Protein AF-A0AAN7HXN9-F1 (afdb_monomer)

Foldseek 3Di:
DDDDDDDDDPPPPVVPQVPDPDGDDDVVNVVVVVVVVVVPDDPDPPPVVVVVVVVVVVVVVVVVVVVVVVVVVVVVVVVVVVVVVVVVVVVVVVVVVVVVVVVVVVVVVVVVVVVCVVPPDPVVVVVVVVVVVVVVVVVVVVVVVVVVVVVVVVVVVVCVVVVPDDPDPPDVVVVVVVVVVVVVVVVVVVVVVVD

Organism: NCBI:txid708070

Sequence (195 aa):
MPQSSLTSQDDQSSLCMEKFDNPPRTLYDEIGQQEQDFSSAAPPQHDEDWKSLVFRLQIENTSLVNSLHETNSNLMQSRREKEDLEEFIQRQTETTDKIVSRLKDTMTNLIENQKNIKLGDHYDQLIQEKDNQILDLIFQKQYLLMENEALKESQQEINEYYGILPREPTNPLFKLRSCVYALIAVQRFIRKNQE

Radius of gyration: 71.54 Å; Cα contacts (8 Å, |Δi|>4): 9; chains: 1; bounding box: 109×61×201 Å

Secondary structure (DSSP, 8-state):
-----------SGGGGGGG-SSPPPPHHHHHHHHHHHHHS----THHHHHHHHHHHHHHHHHHHHHHHHHHHHHHHHHHHHHHHHHHHHHHHHHHHHHHHHHHHHHHHHHHHHHHHHHHTHHHHHHHHHHHHHHHHHHHHHHHHHHHHHHHHHHHHHHHHHTT--------HHHHHHHHHHHHHHHHHHHHHT--

Structure (mmCIF, N/CA/C/O backbone):
data_AF-A0AAN7HXN9-F1
#
_entry.id   AF-A0AAN7HXN9-F1
#
loop_
_atom_site.group_PDB
_atom_site.id
_atom_site.type_symbol
_atom_site.label_atom_id
_atom_site.label_alt_id
_atom_site.label_comp_id
_atom_site.label_asym_id
_atom_site.label_entity_id
_atom_site.label_seq_id
_atom_site.pdbx_PDB_ins_code
_atom_site.Cartn_x
_atom_site.Cartn_y
_atom_site.Cartn_z
_atom_site.occupancy
_atom_site.B_iso_or_equiv
_atom_site.auth_seq_id
_atom_site.auth_comp_id
_atom_site.auth_asym_id
_atom_site.auth_atom_id
_atom_site.pdbx_PDB_model_num
ATOM 1 N N . MET A 1 1 ? 21.946 42.967 -110.694 1.00 31.50 1 MET A N 1
ATOM 2 C CA . MET A 1 1 ? 21.826 43.979 -109.621 1.00 31.50 1 MET A CA 1
ATOM 3 C C . MET A 1 1 ? 22.581 43.455 -108.404 1.00 31.50 1 MET A C 1
ATOM 5 O O . MET A 1 1 ? 22.391 42.283 -108.112 1.00 31.50 1 MET A O 1
ATOM 9 N N . PRO A 1 2 ? 23.383 44.265 -107.697 1.00 45.25 2 PRO A N 1
ATOM 10 C CA . PRO A 1 2 ? 24.742 44.721 -108.028 1.00 45.25 2 PRO A CA 1
ATOM 11 C C . PRO A 1 2 ? 25.805 44.050 -107.115 1.00 45.25 2 PRO A C 1
ATOM 13 O O . PRO A 1 2 ? 25.493 43.588 -106.026 1.00 45.25 2 PRO A O 1
ATOM 16 N N . GLN A 1 3 ? 27.011 43.756 -107.613 1.00 46.88 3 GLN A N 1
ATOM 17 C CA . GLN A 1 3 ? 28.267 44.473 -107.305 1.00 46.88 3 GLN A CA 1
ATOM 18 C C . GLN A 1 3 ? 28.277 45.329 -106.027 1.00 46.88 3 GLN A C 1
ATOM 20 O O . GLN A 1 3 ? 27.476 46.249 -105.918 1.00 46.88 3 GLN A O 1
ATOM 25 N N . SER A 1 4 ? 29.271 45.095 -105.160 1.00 39.41 4 SER A N 1
ATOM 26 C CA . SER A 1 4 ? 30.132 46.168 -104.639 1.00 39.41 4 SER A CA 1
ATOM 27 C C . SER A 1 4 ? 31.423 45.612 -104.039 1.00 39.41 4 SER A C 1
ATOM 29 O O . SER A 1 4 ? 31.418 44.748 -103.165 1.00 39.41 4 SER A O 1
ATOM 31 N N . SER A 1 5 ? 32.517 46.136 -104.576 1.00 47.34 5 SER A N 1
ATOM 32 C CA . SER A 1 5 ? 33.897 45.970 -104.147 1.00 47.34 5 SER A CA 1
ATOM 33 C C . SER A 1 5 ? 34.215 46.807 -102.903 1.00 47.34 5 SER A C 1
ATOM 35 O O . SER A 1 5 ? 33.589 47.834 -102.653 1.00 47.34 5 SER A O 1
ATOM 37 N N . LEU A 1 6 ? 35.239 46.339 -102.185 1.00 50.59 6 LEU A N 1
ATOM 38 C CA . LEU A 1 6 ? 36.159 47.028 -101.269 1.00 50.59 6 LEU A CA 1
ATOM 39 C C . LEU A 1 6 ? 36.241 48.560 -101.394 1.00 50.59 6 LEU A C 1
ATOM 41 O O . LEU A 1 6 ? 36.437 49.038 -102.504 1.00 50.59 6 LEU A O 1
ATOM 45 N N . THR A 1 7 ? 36.335 49.261 -100.251 1.00 39.16 7 THR A N 1
ATOM 46 C CA . THR A 1 7 ? 37.434 50.217 -99.966 1.00 39.16 7 THR A CA 1
ATOM 47 C C . THR A 1 7 ? 37.513 50.612 -98.479 1.00 39.16 7 THR A C 1
ATOM 49 O O . THR A 1 7 ? 36.589 51.230 -97.966 1.00 39.16 7 THR A O 1
ATOM 52 N N . SER A 1 8 ? 38.671 50.318 -97.870 1.00 44.78 8 SER A N 1
ATOM 53 C CA . SER A 1 8 ? 39.531 51.218 -97.070 1.00 44.78 8 SER A CA 1
ATOM 54 C C . SER A 1 8 ? 38.971 51.945 -95.834 1.00 44.78 8 SER A C 1
ATOM 56 O O . SER A 1 8 ? 38.214 52.901 -95.974 1.00 44.78 8 SER A O 1
ATOM 58 N N . GLN A 1 9 ? 39.480 51.590 -94.643 1.00 44.16 9 GLN A N 1
ATOM 59 C CA . GLN A 1 9 ? 40.424 52.429 -93.869 1.00 44.16 9 GLN A CA 1
ATOM 60 C C . GLN A 1 9 ? 40.819 51.727 -92.549 1.00 44.16 9 GLN A C 1
ATOM 62 O O . GLN A 1 9 ? 40.256 51.998 -91.491 1.00 44.16 9 GLN A O 1
ATOM 67 N N . ASP A 1 10 ? 41.816 50.839 -92.608 1.00 47.56 10 ASP A N 1
ATOM 68 C CA . ASP A 1 10 ? 42.444 50.194 -91.440 1.00 47.56 10 ASP A CA 1
ATOM 69 C C . ASP A 1 10 ? 43.648 51.009 -90.925 1.00 47.56 10 ASP A C 1
ATOM 71 O O . ASP A 1 10 ? 44.757 50.500 -90.834 1.00 47.56 10 ASP A O 1
ATOM 75 N N . ASP A 1 11 ? 43.445 52.286 -90.586 1.00 48.84 11 ASP A N 1
ATOM 76 C CA . ASP A 1 11 ? 44.518 53.161 -90.065 1.00 48.84 11 ASP A CA 1
ATOM 77 C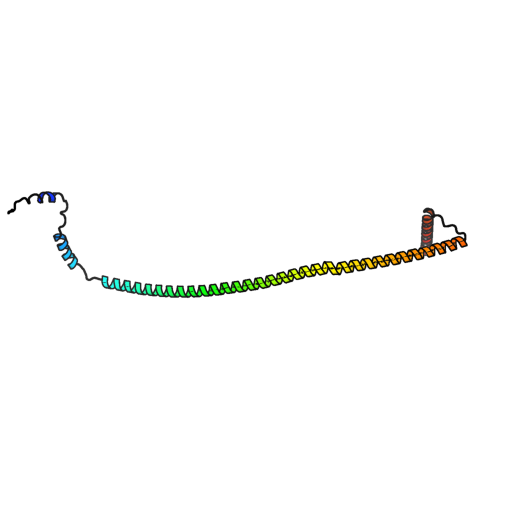 C . ASP A 1 11 ? 44.166 53.833 -88.721 1.00 48.84 11 ASP A C 1
ATOM 79 O O . ASP A 1 11 ? 44.736 54.857 -88.349 1.00 48.84 11 ASP A O 1
ATOM 83 N N . GLN A 1 12 ? 43.232 53.265 -87.945 1.00 49.88 12 GLN A N 1
ATOM 84 C CA . GLN A 1 12 ? 42.882 53.793 -86.611 1.00 49.88 12 GLN A CA 1
ATOM 85 C C . GLN A 1 12 ? 43.251 52.890 -85.422 1.00 49.88 12 GLN A C 1
ATOM 87 O O . GLN A 1 12 ? 43.146 53.334 -84.279 1.00 49.88 12 GLN A O 1
ATOM 92 N N . SER A 1 13 ? 43.740 51.664 -85.632 1.00 51.47 13 SER A N 1
ATOM 93 C CA . SER A 1 13 ? 44.026 50.750 -84.509 1.00 51.47 13 SER A CA 1
ATOM 94 C C . SER A 1 13 ? 45.372 50.989 -83.813 1.00 51.47 13 SER A C 1
ATOM 96 O O . SER A 1 13 ? 45.528 50.595 -82.658 1.00 51.47 13 SER A O 1
ATOM 98 N N . SER A 1 14 ? 46.327 51.680 -84.446 1.00 55.88 14 SER A N 1
ATOM 99 C CA . SER A 1 14 ? 47.665 51.879 -83.858 1.00 55.88 14 SER A CA 1
ATOM 100 C C . SER A 1 14 ? 47.738 52.991 -82.806 1.00 55.88 14 SER A C 1
ATOM 102 O O . SER A 1 14 ? 48.698 53.046 -82.045 1.00 55.88 14 SER A O 1
ATOM 104 N N . LEU A 1 15 ? 46.717 53.849 -82.696 1.00 52.72 15 LEU A N 1
ATOM 105 C CA . LEU A 1 15 ? 46.716 54.989 -81.766 1.00 52.72 15 LEU A CA 1
ATOM 106 C C . LEU A 1 15 ? 46.252 54.635 -80.335 1.00 52.72 15 LEU A C 1
ATOM 108 O O . LEU A 1 15 ? 46.240 55.498 -79.460 1.00 52.72 15 LEU A O 1
ATOM 112 N N . CYS A 1 16 ? 45.862 53.378 -80.077 1.00 56.12 16 CYS A N 1
ATOM 113 C CA . CYS A 1 16 ? 45.356 52.927 -78.770 1.00 56.12 16 CYS A CA 1
ATOM 114 C C . CYS A 1 16 ? 46.385 52.137 -77.933 1.00 56.12 16 CYS A C 1
ATOM 116 O O . CYS A 1 16 ? 46.157 51.916 -76.744 1.00 56.12 16 CYS A O 1
ATOM 118 N N . MET A 1 17 ? 47.512 51.710 -78.516 1.00 58.66 17 MET A N 1
ATOM 119 C CA . MET A 1 17 ? 48.498 50.865 -77.819 1.00 58.66 17 MET A CA 1
ATOM 120 C C . MET A 1 17 ? 49.487 51.658 -76.945 1.00 58.66 17 MET A C 1
ATOM 122 O O . MET A 1 17 ? 50.018 51.102 -75.992 1.00 58.66 17 MET A O 1
ATOM 126 N N . GLU A 1 18 ? 49.676 52.962 -77.186 1.00 59.22 18 GLU A N 1
ATOM 127 C CA . GLU A 1 18 ? 50.572 53.828 -76.386 1.00 59.22 18 GLU A CA 1
ATOM 128 C C . GLU A 1 18 ? 50.044 54.164 -74.976 1.00 59.22 18 GLU A C 1
ATOM 130 O O . GLU A 1 18 ? 50.745 54.797 -74.192 1.00 59.22 18 GLU A O 1
ATOM 135 N N . LYS A 1 19 ? 48.810 53.769 -74.630 1.00 60.97 19 LYS A N 1
ATOM 136 C CA . LYS A 1 19 ? 48.181 54.089 -73.332 1.00 60.97 19 LYS A CA 1
ATOM 137 C C . LYS A 1 19 ? 48.327 53.011 -72.257 1.00 60.97 19 LYS A C 1
ATOM 139 O O . LYS A 1 19 ? 47.816 53.203 -71.156 1.00 60.97 19 LYS A O 1
ATOM 144 N N . PHE A 1 20 ? 48.973 51.890 -72.557 1.00 58.62 20 PHE A N 1
ATOM 145 C CA . PHE A 1 20 ? 49.119 50.791 -71.609 1.00 58.62 20 PHE A CA 1
ATOM 146 C C . PHE A 1 20 ? 50.579 50.654 -71.168 1.00 58.62 20 PHE A C 1
ATOM 148 O O . PHE A 1 20 ? 51.436 50.329 -71.981 1.00 58.62 20 PHE A O 1
ATOM 155 N N . ASP A 1 21 ? 50.847 50.836 -69.870 1.00 66.56 21 ASP A N 1
ATOM 156 C CA . ASP A 1 21 ? 52.177 50.605 -69.275 1.00 66.56 21 ASP A CA 1
ATOM 157 C C . ASP A 1 21 ? 52.616 49.127 -69.354 1.00 66.56 21 ASP A C 1
ATOM 159 O O . ASP A 1 21 ? 53.799 48.822 -69.247 1.00 66.56 21 ASP A O 1
ATOM 163 N N . ASN A 1 22 ? 51.671 48.208 -69.577 1.00 68.44 22 ASN A N 1
ATOM 164 C CA . ASN A 1 22 ? 51.928 46.822 -69.957 1.00 68.44 22 ASN A CA 1
ATOM 165 C C . ASN A 1 22 ? 51.024 46.450 -71.139 1.00 68.44 22 ASN A C 1
ATOM 167 O O . ASN A 1 22 ? 49.800 46.540 -70.994 1.00 68.44 22 ASN A O 1
ATOM 171 N N . PRO A 1 23 ? 51.574 46.006 -72.283 1.00 69.88 23 PRO A N 1
ATOM 172 C CA . PRO A 1 23 ? 50.752 45.565 -73.399 1.00 69.88 23 PRO A CA 1
ATOM 173 C C . PRO A 1 23 ? 49.899 44.360 -72.967 1.00 69.88 23 PRO A C 1
ATOM 175 O O . PRO A 1 23 ? 50.395 43.480 -72.255 1.00 69.88 23 PRO A O 1
ATOM 178 N N . PRO A 1 24 ? 48.611 44.307 -73.351 1.00 68.69 24 PRO A N 1
ATOM 179 C CA . PRO A 1 24 ? 47.765 43.164 -73.042 1.00 68.69 24 PRO A CA 1
ATOM 180 C C . PRO A 1 24 ? 48.373 41.901 -73.658 1.00 68.69 24 PRO A C 1
ATOM 182 O O . PRO A 1 24 ? 48.720 41.892 -74.841 1.00 68.69 24 PRO A O 1
ATOM 185 N N . ARG A 1 25 ? 48.509 40.844 -72.848 1.00 70.06 25 ARG A N 1
ATOM 186 C CA . ARG A 1 25 ? 48.989 39.546 -73.331 1.00 70.06 25 ARG A CA 1
ATOM 187 C C . ARG A 1 25 ? 48.081 39.043 -74.439 1.00 70.06 25 ARG A C 1
ATOM 189 O O . ARG A 1 25 ? 46.855 39.108 -74.338 1.00 70.06 25 ARG A O 1
ATOM 196 N N . THR A 1 26 ? 48.701 38.537 -75.490 1.00 70.88 26 THR A N 1
ATOM 197 C CA . THR A 1 26 ? 48.000 37.882 -76.584 1.00 70.88 26 THR A CA 1
ATOM 198 C C . THR A 1 26 ? 47.878 36.389 -76.293 1.00 70.88 26 THR A C 1
ATOM 200 O O . THR A 1 26 ? 48.691 35.818 -75.569 1.00 70.88 26 THR A O 1
ATOM 203 N N . LEU A 1 27 ? 46.895 35.722 -76.902 1.00 63.03 27 LEU A N 1
ATOM 204 C CA . LEU A 1 27 ? 46.768 34.258 -76.837 1.00 63.03 27 LEU A CA 1
ATOM 205 C C . LEU A 1 27 ? 48.058 33.534 -77.271 1.00 63.03 27 LEU A C 1
ATOM 207 O O . LEU A 1 27 ? 48.332 32.436 -76.803 1.00 63.03 27 LEU A O 1
ATOM 211 N N . TYR A 1 28 ? 48.878 34.152 -78.126 1.00 69.75 28 TYR A N 1
ATOM 212 C CA . TYR A 1 28 ? 50.174 33.604 -78.532 1.00 69.75 28 TYR A CA 1
ATOM 213 C C . TYR A 1 28 ? 51.202 33.606 -77.389 1.00 69.75 28 TYR A C 1
ATOM 215 O O . TYR A 1 28 ? 52.000 32.674 -77.294 1.00 69.75 28 TYR A O 1
ATOM 223 N N . ASP A 1 29 ? 51.146 34.594 -76.489 1.00 69.75 29 ASP A N 1
ATOM 224 C CA . ASP A 1 29 ? 51.991 34.651 -75.289 1.00 69.75 29 ASP A CA 1
ATOM 225 C C . ASP A 1 29 ? 51.581 33.587 -74.256 1.00 69.75 29 ASP A C 1
ATOM 227 O O . ASP A 1 29 ? 52.427 33.047 -73.543 1.00 69.75 29 ASP A O 1
ATOM 231 N N . GLU A 1 30 ? 50.286 33.263 -74.187 1.00 68.19 30 GLU A N 1
ATOM 232 C CA . GLU A 1 30 ? 49.752 32.211 -73.311 1.00 68.19 30 GLU A CA 1
ATOM 233 C C . GLU A 1 30 ? 50.108 30.810 -73.822 1.00 68.19 30 GLU A C 1
ATOM 235 O O . GLU A 1 30 ? 50.573 29.976 -73.047 1.00 68.19 30 GLU A O 1
ATOM 240 N N . ILE A 1 31 ? 49.976 30.567 -75.130 1.00 66.00 31 ILE A N 1
ATOM 241 C CA . ILE A 1 31 ? 50.333 29.282 -75.751 1.00 66.00 31 ILE A CA 1
ATOM 242 C C . ILE A 1 31 ? 51.845 29.020 -75.632 1.00 66.00 31 ILE A C 1
ATOM 244 O O . ILE A 1 31 ? 52.250 27.905 -75.307 1.00 66.00 31 ILE A O 1
ATOM 248 N N . GLY A 1 32 ? 52.685 30.048 -75.814 1.00 63.31 32 GLY A N 1
ATOM 249 C CA . GLY A 1 32 ? 54.139 29.925 -75.664 1.00 63.31 32 GLY A CA 1
ATOM 250 C C . GLY A 1 32 ? 54.602 29.622 -74.231 1.00 63.31 32 GLY A C 1
ATOM 251 O O . GLY A 1 32 ? 55.603 28.931 -74.047 1.00 63.31 32 GLY A O 1
ATOM 252 N N . GLN A 1 33 ? 53.872 30.087 -73.209 1.00 60.97 33 GLN A N 1
ATOM 253 C CA . GLN A 1 33 ? 54.142 29.725 -71.808 1.00 60.97 33 GLN A CA 1
ATOM 254 C C . GLN A 1 33 ? 53.630 28.328 -71.459 1.00 60.97 33 GLN A C 1
ATOM 256 O O . GLN A 1 33 ? 54.294 27.597 -70.725 1.00 60.97 33 GLN A O 1
ATOM 261 N N . GLN A 1 34 ? 52.509 27.917 -72.051 1.00 57.62 34 GLN A N 1
ATOM 262 C CA . GLN A 1 34 ? 51.931 26.602 -71.811 1.00 57.62 34 GLN A CA 1
ATOM 263 C C . GLN A 1 34 ? 52.884 25.462 -72.223 1.00 57.62 34 GLN A C 1
ATOM 265 O O . GLN A 1 34 ? 53.002 24.471 -71.503 1.00 57.62 34 GLN A O 1
ATOM 270 N N . GLU A 1 35 ? 53.636 25.607 -73.321 1.00 58.09 35 GLU A N 1
ATOM 271 C CA . GLU A 1 35 ? 54.635 24.606 -73.744 1.00 58.09 35 GLU A CA 1
ATOM 272 C C . GLU A 1 35 ? 55.831 24.480 -72.773 1.00 58.09 35 GLU A C 1
ATOM 274 O O . GLU A 1 35 ? 56.392 23.389 -72.600 1.00 58.09 35 GLU A O 1
ATOM 279 N N . GLN A 1 36 ? 56.199 25.569 -72.088 1.00 56.56 36 GLN A N 1
ATOM 280 C CA . GLN A 1 36 ? 57.238 25.568 -71.050 1.00 56.56 36 GLN A CA 1
ATOM 281 C C . GLN A 1 36 ? 56.756 24.915 -69.747 1.00 56.56 36 GLN A C 1
ATOM 283 O O . GLN A 1 36 ? 57.522 24.188 -69.104 1.00 56.56 36 GLN A O 1
ATOM 288 N N . ASP A 1 37 ? 55.484 25.103 -69.399 1.00 55.72 37 ASP A N 1
ATOM 289 C CA . ASP A 1 37 ? 54.873 24.508 -68.208 1.00 55.72 37 ASP A CA 1
ATOM 290 C C . ASP A 1 37 ? 54.694 22.985 -68.348 1.00 55.72 37 ASP A C 1
ATOM 292 O O . ASP A 1 37 ? 54.931 22.243 -67.393 1.00 55.72 37 ASP A O 1
ATOM 296 N N . PHE A 1 38 ? 54.385 22.484 -69.552 1.00 55.66 38 PHE A N 1
ATOM 297 C CA . PHE A 1 38 ? 54.317 21.038 -69.815 1.00 55.66 38 PHE A CA 1
ATOM 298 C C . PHE A 1 38 ? 55.684 20.343 -69.758 1.00 55.66 38 PHE A C 1
ATOM 300 O O . PHE A 1 38 ? 55.767 19.179 -69.368 1.00 55.66 38 PHE A O 1
ATOM 307 N N . SER A 1 39 ? 56.759 21.050 -70.110 1.00 55.59 39 SER A N 1
ATOM 308 C CA . SER A 1 39 ? 58.122 20.497 -70.119 1.00 55.59 39 SER A CA 1
ATOM 309 C C . SER A 1 39 ? 58.804 20.533 -68.742 1.00 55.59 39 SER A C 1
ATOM 311 O O . SER A 1 39 ? 59.822 19.872 -68.541 1.00 55.59 39 SER A O 1
ATOM 313 N N . SER A 1 40 ? 58.241 21.284 -67.789 1.00 52.06 40 SER A N 1
ATOM 314 C CA . SER A 1 40 ? 58.773 21.462 -66.428 1.00 52.06 40 SER A CA 1
ATOM 315 C C . SER A 1 40 ? 58.036 20.627 -65.373 1.00 52.06 40 SER A C 1
ATOM 317 O O . SER A 1 40 ? 58.428 20.612 -64.204 1.00 52.06 40 SER A O 1
ATOM 319 N N . ALA A 1 41 ? 56.978 19.911 -65.765 1.00 53.00 41 ALA A N 1
ATOM 320 C CA . ALA A 1 41 ? 56.252 19.012 -64.883 1.00 53.00 41 ALA A CA 1
ATOM 321 C C . ALA A 1 41 ? 57.089 17.751 -64.603 1.00 53.00 41 ALA A C 1
ATOM 323 O O . ALA A 1 41 ? 57.107 16.792 -65.375 1.00 53.00 41 ALA A O 1
ATOM 324 N N . ALA A 1 42 ? 57.796 17.753 -63.471 1.00 58.22 42 ALA A N 1
ATOM 325 C CA . ALA A 1 42 ? 58.302 16.537 -62.840 1.00 58.22 42 ALA A CA 1
ATOM 326 C C . ALA A 1 42 ? 57.173 15.481 -62.733 1.00 58.22 42 ALA A C 1
ATOM 328 O O . ALA A 1 42 ? 56.005 15.860 -62.597 1.00 58.22 42 ALA A O 1
ATOM 329 N N . PRO A 1 43 ? 57.477 14.168 -62.790 1.00 54.78 43 PRO A N 1
ATOM 330 C CA . PRO A 1 43 ? 56.443 13.135 -62.773 1.00 54.78 43 PRO A CA 1
ATOM 331 C C . PRO A 1 43 ? 55.545 13.277 -61.530 1.00 54.78 43 PRO A C 1
ATOM 333 O O . PRO A 1 43 ? 56.044 13.611 -60.451 1.00 54.78 43 PRO A O 1
ATOM 336 N N . PRO A 1 44 ? 54.227 13.035 -61.651 1.00 54.19 44 PRO A N 1
ATOM 337 C CA . PRO A 1 44 ? 53.278 13.333 -60.592 1.00 54.19 44 PRO A CA 1
ATOM 338 C C . PRO A 1 44 ? 53.495 12.373 -59.417 1.00 54.19 44 PRO A C 1
ATOM 340 O O . PRO A 1 44 ? 53.087 11.218 -59.457 1.00 54.19 44 PRO A O 1
ATOM 343 N N . GLN A 1 45 ? 54.077 12.864 -58.321 1.00 56.00 45 GLN A N 1
ATOM 344 C CA . GLN A 1 45 ? 54.045 12.173 -57.020 1.00 56.00 45 GLN A CA 1
ATOM 345 C C . GLN A 1 45 ? 52.616 12.041 -56.449 1.00 56.00 45 GLN A C 1
ATOM 347 O O . GLN A 1 45 ? 52.405 11.352 -55.458 1.00 56.00 45 GLN A O 1
ATOM 352 N N . HIS A 1 46 ? 51.625 12.660 -57.093 1.00 54.94 46 HIS A N 1
ATOM 353 C CA . HIS A 1 46 ? 50.252 12.803 -56.613 1.00 54.94 46 HIS A CA 1
ATOM 354 C C . HIS A 1 46 ? 49.399 11.517 -56.659 1.00 54.94 46 HIS A C 1
ATOM 356 O O . HIS A 1 46 ? 48.345 11.466 -56.021 1.00 54.94 46 HIS A O 1
ATOM 362 N N . ASP A 1 47 ? 49.823 10.487 -57.402 1.00 55.84 47 ASP A N 1
ATOM 363 C CA . ASP A 1 47 ? 49.041 9.253 -57.597 1.00 55.84 47 ASP A CA 1
ATOM 364 C C . ASP A 1 47 ? 49.090 8.274 -56.409 1.00 55.84 47 ASP A C 1
ATOM 366 O O . ASP A 1 47 ? 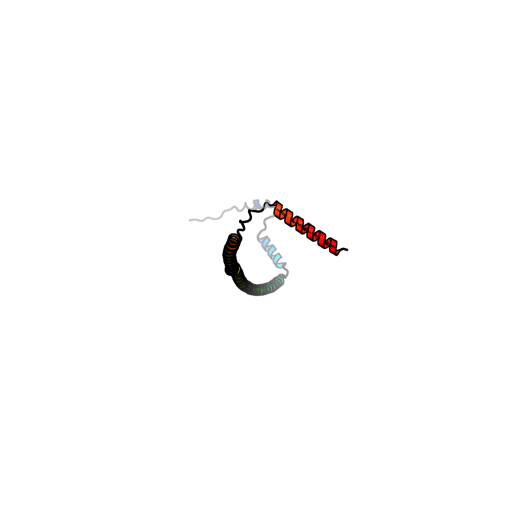48.200 7.440 -56.235 1.00 55.84 47 ASP A O 1
ATOM 370 N N . GLU A 1 48 ? 50.114 8.365 -55.563 1.00 60.44 48 GLU A N 1
ATOM 371 C CA . GLU A 1 48 ? 50.193 7.562 -54.335 1.00 60.44 48 GLU A CA 1
ATOM 372 C C . GLU A 1 48 ? 49.428 8.217 -53.172 1.00 60.44 48 GLU A C 1
ATOM 374 O O . GLU A 1 48 ? 48.864 7.529 -52.313 1.00 60.44 48 GLU A O 1
ATOM 379 N N . ASP A 1 49 ? 49.293 9.544 -53.194 1.00 78.50 49 ASP A N 1
ATOM 380 C CA . ASP A 1 49 ? 48.628 10.306 -52.137 1.00 78.50 49 ASP A CA 1
ATOM 381 C C . ASP A 1 49 ? 47.111 10.075 -52.106 1.00 78.50 49 ASP A C 1
ATOM 383 O O . ASP A 1 49 ? 46.525 9.927 -51.027 1.00 78.50 49 ASP A O 1
ATOM 387 N N . TRP A 1 50 ? 46.453 9.967 -53.268 1.00 86.81 50 TRP A N 1
ATOM 388 C CA . TRP A 1 50 ? 45.011 9.697 -53.301 1.00 86.81 50 TRP A CA 1
ATOM 389 C C . TRP A 1 50 ? 44.685 8.267 -52.866 1.00 86.81 50 TRP A C 1
ATOM 391 O O . TRP A 1 50 ? 43.703 8.063 -52.154 1.00 86.81 50 TRP A O 1
ATOM 401 N N . LYS A 1 51 ? 45.512 7.275 -53.228 1.00 89.31 51 LYS A N 1
ATOM 402 C CA . LYS A 1 51 ? 45.314 5.878 -52.804 1.00 89.31 51 LYS A CA 1
ATOM 403 C C . LYS A 1 51 ? 45.433 5.748 -51.292 1.00 89.31 51 LYS A C 1
ATOM 405 O O . LYS A 1 51 ? 44.594 5.105 -50.665 1.00 89.31 51 LYS A O 1
ATOM 410 N N . SER A 1 52 ? 46.440 6.396 -50.704 1.00 89.44 52 SER A N 1
ATOM 411 C CA . SER A 1 52 ? 46.644 6.443 -49.253 1.00 89.44 52 SER A CA 1
ATOM 412 C C . SER A 1 52 ? 45.469 7.111 -48.530 1.00 89.44 52 SER A C 1
ATOM 414 O O . SER A 1 52 ? 44.977 6.597 -47.520 1.00 89.44 52 SER A O 1
ATOM 416 N N . LEU A 1 53 ? 44.957 8.220 -49.075 1.00 91.12 53 LEU A N 1
ATOM 417 C CA . LEU A 1 53 ? 43.773 8.895 -48.544 1.00 91.12 53 LEU A CA 1
ATOM 418 C C . LEU A 1 53 ? 42.520 8.012 -48.625 1.00 91.12 53 LEU A C 1
ATOM 420 O O . LEU A 1 53 ? 41.815 7.862 -47.629 1.00 91.12 53 LEU A O 1
ATOM 424 N N . VAL A 1 54 ? 42.259 7.395 -49.781 1.00 93.88 54 VAL A N 1
ATOM 425 C CA . VAL A 1 54 ? 41.115 6.492 -49.980 1.00 93.88 54 VAL A CA 1
ATOM 426 C C . VAL A 1 54 ? 41.194 5.300 -49.032 1.00 93.88 54 VAL A C 1
ATOM 428 O O . VAL A 1 54 ? 40.198 4.973 -48.393 1.00 93.88 54 VAL A O 1
ATOM 431 N N . PHE A 1 55 ? 42.369 4.689 -48.877 1.00 94.12 55 PHE A N 1
ATOM 432 C CA . PHE A 1 55 ? 42.573 3.581 -47.946 1.00 94.12 55 PHE A CA 1
ATOM 433 C C . PHE A 1 55 ? 42.288 3.988 -46.492 1.00 94.12 55 PHE A C 1
ATOM 435 O O . PHE A 1 55 ? 41.582 3.279 -45.774 1.00 94.12 55 PHE A O 1
ATOM 442 N N . ARG A 1 56 ? 42.765 5.164 -46.060 1.00 95.12 56 ARG A N 1
ATOM 443 C CA . ARG A 1 56 ? 42.478 5.693 -44.717 1.00 95.12 56 ARG A CA 1
ATOM 444 C C . ARG A 1 56 ? 40.983 5.922 -44.510 1.00 95.12 56 ARG A C 1
ATOM 446 O O . ARG A 1 56 ? 40.446 5.485 -43.497 1.00 95.12 56 ARG A O 1
ATOM 453 N N . LEU A 1 57 ? 40.314 6.542 -45.482 1.00 95.50 57 LEU A N 1
ATOM 454 C CA . LEU A 1 57 ? 38.868 6.768 -45.442 1.00 95.50 57 LEU A CA 1
ATOM 455 C C . LEU A 1 57 ? 38.082 5.452 -45.435 1.00 95.50 57 LEU A C 1
ATOM 457 O O . LEU A 1 57 ? 37.064 5.353 -44.761 1.00 95.50 57 LEU A O 1
ATOM 461 N N . GLN A 1 58 ? 38.544 4.422 -46.146 1.00 96.75 58 GLN A N 1
ATOM 462 C CA . GLN A 1 58 ? 37.927 3.094 -46.115 1.00 96.75 58 GLN A CA 1
ATOM 463 C C . GLN A 1 58 ? 38.043 2.442 -44.734 1.00 96.75 58 GLN A C 1
ATOM 465 O O . GLN A 1 58 ? 37.055 1.893 -44.238 1.00 96.75 58 GLN A O 1
ATOM 470 N N . ILE A 1 59 ? 39.212 2.528 -44.093 1.00 97.19 59 ILE A N 1
ATOM 471 C CA . ILE A 1 59 ? 39.405 2.038 -42.721 1.00 97.19 59 ILE A CA 1
ATOM 472 C C . ILE A 1 59 ? 38.504 2.803 -41.754 1.00 97.19 59 ILE A C 1
ATOM 474 O O . ILE A 1 59 ? 37.800 2.187 -40.954 1.00 97.19 59 ILE A O 1
ATOM 478 N N . GLU A 1 60 ? 38.503 4.132 -41.835 1.00 96.88 60 GLU A N 1
ATOM 479 C CA . GLU A 1 60 ? 37.714 4.981 -40.947 1.00 96.88 60 GLU A CA 1
ATOM 480 C C . GLU A 1 60 ? 36.214 4.727 -41.118 1.00 96.88 60 GLU A C 1
ATOM 482 O O . GLU A 1 60 ? 35.527 4.479 -40.132 1.00 96.88 60 GLU A O 1
ATOM 487 N N . ASN A 1 61 ? 35.713 4.653 -42.354 1.00 97.19 61 ASN A N 1
ATOM 488 C CA . ASN A 1 61 ? 34.319 4.303 -42.628 1.00 97.19 61 ASN A CA 1
ATOM 489 C C . ASN A 1 61 ? 33.956 2.919 -42.085 1.00 97.19 61 ASN A C 1
ATOM 491 O O . ASN A 1 61 ? 32.890 2.753 -41.498 1.00 97.19 61 ASN A O 1
ATOM 495 N N . THR A 1 62 ? 34.838 1.930 -42.236 1.00 97.44 62 THR A N 1
ATOM 496 C CA . THR A 1 62 ? 34.604 0.587 -41.685 1.00 97.44 62 THR A CA 1
ATOM 497 C C . THR A 1 62 ? 34.534 0.628 -40.157 1.00 97.44 62 THR A C 1
ATOM 499 O O . THR A 1 62 ? 33.640 0.032 -39.559 1.00 97.44 62 THR A O 1
ATOM 502 N N . SER A 1 63 ? 35.435 1.377 -39.518 1.00 97.94 63 SER A N 1
ATOM 503 C CA . SER A 1 63 ? 35.440 1.585 -38.067 1.00 97.94 63 SER A CA 1
ATOM 504 C C . SER A 1 63 ? 34.159 2.273 -37.583 1.00 97.94 63 SER A C 1
ATOM 506 O O . SER A 1 63 ? 33.519 1.804 -36.642 1.00 97.94 63 SER A O 1
ATOM 508 N N . LEU A 1 64 ? 33.731 3.336 -38.270 1.00 98.06 64 LEU A N 1
ATOM 509 C CA . LEU A 1 64 ? 32.503 4.067 -37.958 1.00 98.06 64 LEU A CA 1
ATOM 510 C C . LEU A 1 64 ? 31.261 3.188 -38.115 1.00 98.06 64 LEU A C 1
ATOM 512 O O . LEU A 1 64 ? 30.388 3.217 -37.252 1.00 98.06 64 LEU A O 1
ATOM 516 N N . VAL A 1 65 ? 31.188 2.371 -39.168 1.00 98.00 65 VAL A N 1
ATOM 517 C CA . VAL A 1 65 ? 30.080 1.425 -39.373 1.00 98.00 65 VAL A CA 1
ATOM 518 C C . VAL A 1 65 ? 30.034 0.383 -38.256 1.00 98.00 65 VAL A C 1
ATOM 520 O O . VAL A 1 65 ? 28.959 0.114 -37.721 1.00 98.00 65 VAL A O 1
ATOM 523 N N . ASN A 1 66 ? 31.184 -0.162 -37.854 1.00 97.94 66 ASN A N 1
ATOM 524 C CA . ASN A 1 66 ? 31.251 -1.124 -36.754 1.00 97.94 66 ASN A CA 1
ATOM 525 C C . ASN A 1 66 ? 30.829 -0.489 -35.423 1.00 97.94 66 ASN A C 1
ATOM 527 O O . ASN A 1 66 ? 30.008 -1.058 -34.707 1.00 97.94 66 ASN A O 1
ATOM 531 N N . SER A 1 67 ? 31.319 0.719 -35.126 1.00 97.94 67 SER A N 1
ATOM 532 C CA . SER A 1 67 ? 30.941 1.463 -33.921 1.00 97.94 67 SER A CA 1
ATOM 533 C C . SER A 1 67 ? 29.451 1.823 -33.918 1.00 97.94 67 SER A C 1
ATOM 535 O O . SER A 1 67 ? 28.775 1.687 -32.897 1.00 97.94 67 SER A O 1
ATOM 537 N N . LEU A 1 68 ? 28.890 2.204 -35.068 1.00 97.94 68 LEU A N 1
ATOM 538 C CA . LEU A 1 68 ? 27.455 2.444 -35.216 1.00 97.94 68 LEU A CA 1
ATOM 539 C C . LEU A 1 68 ? 26.643 1.168 -34.956 1.00 97.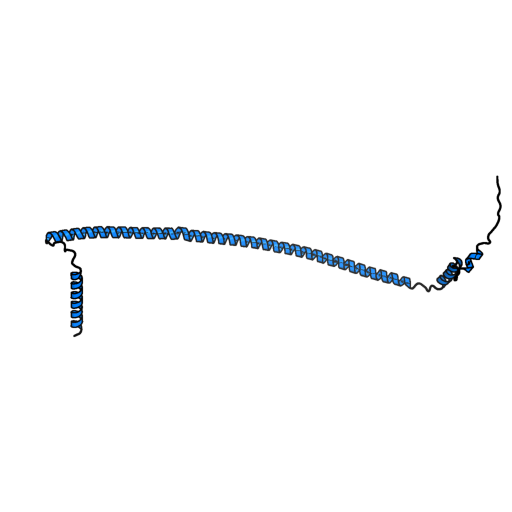94 68 LEU A C 1
ATOM 541 O O . LEU A 1 68 ? 25.605 1.212 -34.298 1.00 97.94 68 LEU A O 1
ATOM 545 N N . HIS A 1 69 ? 27.110 0.022 -35.452 1.00 98.00 69 HIS A N 1
ATOM 546 C CA . HIS A 1 69 ? 26.432 -1.249 -35.233 1.00 98.00 69 HIS A CA 1
ATOM 547 C C . HIS A 1 69 ? 26.455 -1.663 -33.755 1.00 98.00 69 HIS A C 1
ATOM 549 O O . HIS A 1 69 ? 25.418 -2.031 -33.202 1.00 98.00 69 HIS A O 1
ATOM 555 N N . GLU A 1 70 ? 27.608 -1.535 -33.098 1.00 98.06 70 GLU A N 1
ATOM 556 C CA . GLU A 1 70 ? 27.776 -1.837 -31.675 1.00 98.06 70 GLU A CA 1
ATOM 557 C C . GLU A 1 70 ? 26.935 -0.907 -30.792 1.00 98.06 70 GLU A C 1
ATOM 559 O O . GLU A 1 70 ? 26.181 -1.368 -29.935 1.00 98.06 70 GLU A O 1
ATOM 564 N N . THR A 1 71 ? 26.989 0.403 -31.041 1.00 97.44 71 THR A N 1
ATOM 565 C CA . THR A 1 71 ? 26.186 1.384 -30.295 1.00 97.44 71 THR A CA 1
ATOM 566 C C . THR A 1 71 ? 24.689 1.148 -30.475 1.00 97.44 71 THR A C 1
ATOM 568 O O . THR A 1 71 ? 23.943 1.226 -29.500 1.00 97.44 71 THR A O 1
ATOM 571 N N . ASN A 1 72 ? 24.237 0.787 -31.678 1.00 98.12 72 ASN A N 1
ATOM 572 C CA . ASN A 1 72 ? 22.844 0.420 -31.911 1.00 98.12 72 ASN A CA 1
ATOM 573 C C . ASN A 1 72 ? 22.454 -0.872 -31.171 1.00 98.12 72 ASN A C 1
ATOM 575 O O . ASN A 1 72 ? 21.385 -0.933 -30.568 1.00 98.12 72 ASN A O 1
ATOM 579 N N . SER A 1 73 ? 23.323 -1.887 -31.161 1.00 98.12 73 SER A N 1
ATOM 580 C CA . SER A 1 73 ? 23.094 -3.119 -30.395 1.00 98.12 73 SER A CA 1
ATOM 581 C C . SER A 1 73 ? 22.953 -2.830 -28.897 1.00 98.12 73 SER A C 1
ATOM 583 O O . SER A 1 73 ? 21.971 -3.243 -28.277 1.00 98.12 73 SER A O 1
ATOM 585 N N . ASN A 1 74 ? 23.872 -2.039 -28.337 1.00 98.31 74 ASN A N 1
ATOM 586 C CA . ASN A 1 74 ? 23.852 -1.634 -26.931 1.00 98.31 74 ASN A CA 1
ATOM 587 C C . ASN A 1 74 ? 22.605 -0.806 -26.596 1.00 98.31 74 ASN A C 1
ATOM 589 O O . ASN A 1 74 ? 2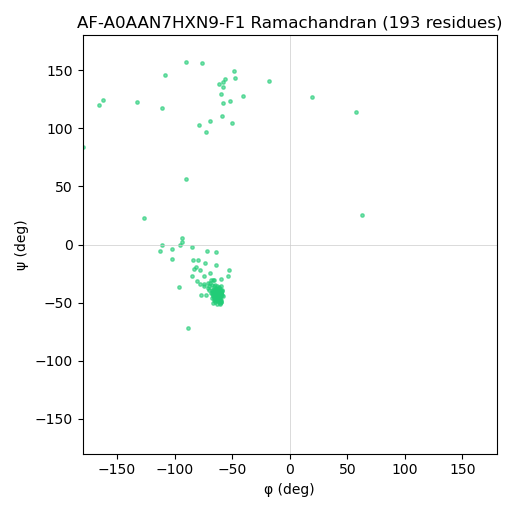1.988 -1.008 -25.553 1.00 98.31 74 ASN A O 1
ATOM 593 N N . LEU A 1 75 ? 22.182 0.087 -27.496 1.00 98.25 75 LEU A N 1
ATOM 594 C CA . LEU A 1 75 ? 20.951 0.858 -27.328 1.00 98.25 75 LEU A CA 1
ATOM 595 C C . LEU A 1 75 ? 19.715 -0.047 -27.309 1.00 98.25 75 LEU A C 1
ATOM 597 O O . LEU A 1 75 ? 18.831 0.136 -26.474 1.00 98.25 75 LEU A O 1
ATOM 601 N N . MET A 1 76 ? 19.640 -1.024 -28.213 1.00 98.12 76 MET A N 1
ATOM 602 C CA . MET A 1 76 ? 18.520 -1.966 -28.265 1.00 98.12 76 MET A CA 1
ATOM 603 C C . MET A 1 76 ? 18.480 -2.862 -27.028 1.00 98.12 76 MET A C 1
ATOM 605 O O . MET A 1 76 ? 17.397 -3.122 -26.508 1.00 98.12 76 MET A O 1
ATOM 609 N N . GLN A 1 77 ? 19.638 -3.292 -26.525 1.00 98.25 77 GLN A N 1
ATOM 610 C CA . GLN A 1 77 ? 19.731 -4.015 -25.261 1.00 98.25 77 GLN A CA 1
ATOM 611 C C . GLN A 1 77 ? 19.272 -3.144 -24.086 1.00 98.25 77 GLN A C 1
ATOM 613 O O . GLN A 1 77 ? 18.370 -3.542 -23.356 1.00 98.25 77 GLN A O 1
ATOM 618 N N . SER A 1 78 ? 19.812 -1.931 -23.959 1.00 98.06 78 SER A N 1
ATOM 619 C CA . SER A 1 78 ? 19.453 -1.004 -22.883 1.00 98.06 78 SER A CA 1
ATOM 620 C C . SER A 1 78 ? 17.963 -0.652 -22.893 1.00 98.06 78 SER A C 1
ATOM 622 O O . SER A 1 78 ? 17.351 -0.536 -21.835 1.00 98.06 78 SER A O 1
ATOM 624 N N . ARG A 1 79 ? 17.340 -0.539 -24.075 1.00 98.19 79 ARG A N 1
ATOM 625 C CA . ARG A 1 79 ? 15.887 -0.345 -24.193 1.00 98.19 79 ARG A CA 1
ATOM 626 C C . ARG A 1 79 ? 15.092 -1.521 -23.636 1.00 98.19 79 ARG A C 1
ATOM 628 O O . ARG A 1 79 ? 14.139 -1.272 -22.910 1.00 98.19 79 ARG A O 1
ATOM 635 N N . ARG A 1 80 ? 15.488 -2.762 -23.939 1.00 98.06 80 ARG A N 1
ATOM 636 C CA . ARG A 1 80 ? 14.825 -3.957 -23.390 1.00 98.06 80 ARG A CA 1
ATOM 637 C C . ARG A 1 80 ? 14.993 -4.040 -21.879 1.00 98.06 80 ARG A C 1
ATOM 639 O O . ARG A 1 80 ? 14.010 -4.185 -21.174 1.00 98.06 80 ARG A O 1
ATOM 646 N N . GLU A 1 81 ? 16.216 -3.856 -21.384 1.00 98.19 81 GLU A N 1
ATOM 647 C CA . GLU A 1 81 ? 16.493 -3.862 -19.9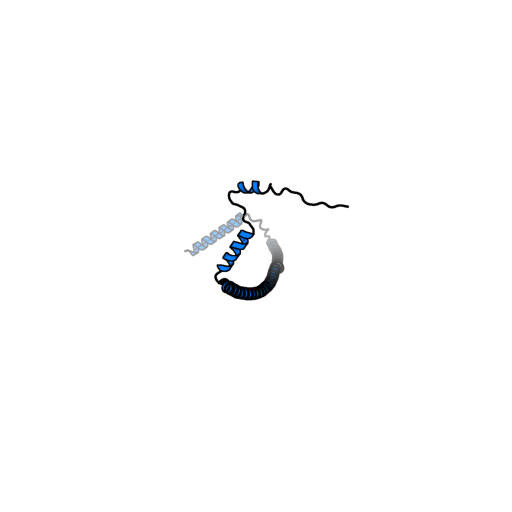41 1.00 98.19 81 GLU A CA 1
ATOM 648 C C . GLU A 1 81 ? 15.691 -2.782 -19.209 1.00 98.19 81 GLU A C 1
ATOM 650 O O . GLU A 1 81 ? 15.160 -3.015 -18.126 1.00 98.19 81 GLU A O 1
ATOM 655 N N . LYS A 1 82 ? 15.566 -1.597 -19.815 1.00 98.38 82 LYS A N 1
ATOM 656 C CA . LYS A 1 82 ? 14.729 -0.524 -19.285 1.00 98.38 82 LYS A CA 1
ATOM 657 C C . LYS A 1 82 ? 13.256 -0.947 -19.214 1.00 98.38 82 LYS A C 1
ATOM 659 O O . LYS A 1 82 ? 12.623 -0.713 -18.191 1.00 98.38 82 LYS A O 1
ATOM 664 N N . GLU A 1 83 ? 12.725 -1.538 -20.277 1.00 98.38 83 GLU A N 1
ATOM 665 C CA . GLU A 1 83 ? 11.329 -1.986 -20.354 1.00 98.38 83 GLU A CA 1
ATOM 666 C C . GLU A 1 83 ? 11.040 -3.089 -19.316 1.00 98.38 83 GLU A C 1
ATOM 668 O O . GLU A 1 83 ? 10.054 -3.005 -18.583 1.00 98.38 83 GLU A O 1
ATOM 673 N N . ASP A 1 84 ? 11.964 -4.039 -19.143 1.00 98.19 84 ASP A N 1
ATOM 674 C CA . ASP A 1 84 ? 11.893 -5.083 -18.111 1.00 98.19 84 ASP A CA 1
ATOM 675 C C . ASP A 1 84 ? 11.892 -4.490 -16.688 1.00 98.19 84 ASP A C 1
ATOM 677 O O . ASP A 1 84 ? 11.136 -4.932 -15.813 1.00 98.19 84 ASP A O 1
ATOM 681 N N . LEU A 1 85 ? 12.725 -3.470 -16.438 1.00 98.38 85 LEU A N 1
ATOM 682 C CA . LEU A 1 85 ? 12.780 -2.766 -15.152 1.00 98.38 85 LEU A CA 1
ATOM 683 C C . LEU A 1 85 ? 11.506 -1.957 -14.881 1.00 98.38 85 LEU A C 1
ATOM 685 O O . LEU A 1 85 ? 11.011 -1.968 -13.753 1.00 98.38 85 LEU A O 1
ATOM 689 N N . GLU A 1 86 ? 10.962 -1.274 -15.890 1.00 98.25 86 GLU A N 1
ATOM 690 C CA . GLU A 1 86 ? 9.687 -0.556 -15.780 1.00 98.25 86 GLU A CA 1
ATOM 691 C C . GLU A 1 86 ? 8.546 -1.528 -15.444 1.00 98.25 86 GLU A C 1
ATOM 693 O O . GLU A 1 86 ? 7.772 -1.275 -14.516 1.00 98.25 86 GLU A O 1
ATOM 698 N N . GLU A 1 87 ? 8.486 -2.685 -16.109 1.00 98.31 87 GLU A N 1
ATOM 699 C CA . GLU A 1 87 ? 7.483 -3.709 -15.820 1.00 98.31 87 GLU A CA 1
ATOM 700 C C . GLU A 1 87 ? 7.655 -4.302 -14.410 1.00 98.31 87 GLU A C 1
ATOM 702 O O . GLU A 1 87 ? 6.679 -4.525 -13.689 1.00 98.31 87 GLU A O 1
ATOM 707 N N . PHE A 1 88 ? 8.895 -4.533 -13.969 1.00 98.31 88 PHE A N 1
ATOM 708 C CA . PHE A 1 88 ? 9.180 -4.987 -12.608 1.00 98.31 88 PHE A CA 1
ATOM 709 C C . PHE A 1 88 ? 8.695 -3.985 -11.551 1.00 98.31 88 PHE A C 1
ATOM 711 O O . PHE A 1 88 ? 7.990 -4.378 -10.615 1.00 98.31 88 PHE A O 1
ATOM 718 N N . ILE A 1 89 ? 9.019 -2.699 -11.715 1.00 98.19 89 ILE A N 1
ATOM 719 C CA . ILE A 1 89 ? 8.594 -1.631 -10.799 1.00 98.19 89 ILE A CA 1
ATOM 720 C C . ILE A 1 89 ? 7.067 -1.528 -10.772 1.00 98.19 89 ILE A C 1
ATOM 722 O O . ILE A 1 89 ? 6.477 -1.417 -9.694 1.00 98.19 89 ILE A O 1
ATOM 726 N N . GLN A 1 90 ? 6.412 -1.624 -11.931 1.00 98.25 90 GLN A N 1
ATOM 727 C CA . GLN A 1 90 ? 4.955 -1.596 -12.030 1.00 98.25 90 GLN A CA 1
ATOM 728 C C . GLN A 1 90 ? 4.315 -2.749 -11.244 1.00 98.25 90 GLN A C 1
ATOM 730 O O . GLN A 1 90 ? 3.466 -2.517 -10.380 1.00 98.25 90 GLN A O 1
ATOM 735 N N . ARG A 1 91 ? 4.776 -3.991 -11.451 1.00 97.75 91 ARG A N 1
ATOM 736 C CA . ARG A 1 91 ? 4.284 -5.160 -10.696 1.00 97.75 91 ARG A CA 1
ATOM 737 C C . ARG A 1 91 ? 4.520 -5.019 -9.191 1.00 97.75 91 ARG A C 1
ATOM 739 O O . ARG A 1 91 ? 3.660 -5.395 -8.387 1.00 97.75 91 ARG A O 1
ATOM 746 N N . GLN A 1 92 ? 5.676 -4.488 -8.789 1.00 97.81 92 GLN A N 1
ATOM 747 C CA . GLN A 1 92 ? 5.996 -4.256 -7.380 1.00 97.81 92 GLN A CA 1
ATOM 748 C C . GLN A 1 92 ? 5.066 -3.206 -6.760 1.00 97.81 92 GLN A C 1
ATOM 750 O O . GLN A 1 92 ? 4.596 -3.387 -5.632 1.00 97.81 92 GLN A O 1
ATOM 755 N N . THR A 1 93 ? 4.755 -2.149 -7.508 1.00 96.88 93 THR A N 1
ATOM 756 C CA . THR A 1 93 ? 3.855 -1.071 -7.081 1.00 96.88 93 THR A CA 1
ATOM 757 C C . THR A 1 93 ? 2.440 -1.610 -6.894 1.00 96.88 93 THR A C 1
ATOM 759 O O . THR A 1 93 ? 1.883 -1.498 -5.806 1.00 96.88 93 THR A O 1
ATOM 762 N N . GLU A 1 94 ? 1.911 -2.349 -7.872 1.00 97.62 94 GLU A N 1
ATOM 763 C CA . GLU A 1 94 ? 0.588 -2.981 -7.774 1.00 97.62 94 GLU A CA 1
ATOM 764 C C . GLU A 1 94 ? 0.480 -3.976 -6.611 1.00 97.62 94 GLU A C 1
ATOM 766 O O . GLU A 1 94 ? -0.559 -4.086 -5.955 1.00 97.62 94 GLU A O 1
ATOM 771 N N . THR A 1 95 ? 1.546 -4.735 -6.349 1.00 97.06 95 THR A N 1
ATOM 772 C CA . THR A 1 95 ? 1.589 -5.667 -5.215 1.00 97.06 95 THR A CA 1
ATOM 773 C C . THR A 1 95 ? 1.566 -4.909 -3.892 1.00 97.06 95 THR A C 1
ATOM 775 O O . THR A 1 95 ? 0.825 -5.282 -2.980 1.00 97.06 95 THR A O 1
ATOM 778 N N . THR A 1 96 ? 2.336 -3.824 -3.802 1.00 97.19 96 THR A N 1
ATOM 779 C CA . THR A 1 96 ? 2.385 -2.955 -2.622 1.00 97.19 96 THR A CA 1
ATOM 780 C C . THR A 1 96 ? 1.026 -2.311 -2.370 1.00 97.19 96 THR A C 1
ATOM 782 O O . THR A 1 96 ? 0.518 -2.400 -1.254 1.00 97.19 96 THR A O 1
ATOM 785 N N . ASP A 1 97 ? 0.377 -1.778 -3.402 1.00 97.44 97 ASP A N 1
ATOM 786 C CA . ASP A 1 97 ? -0.949 -1.164 -3.297 1.00 97.44 97 ASP A CA 1
ATOM 787 C C . ASP A 1 97 ? -2.008 -2.164 -2.820 1.00 97.44 97 ASP A C 1
ATOM 789 O O . ASP A 1 97 ? -2.813 -1.857 -1.937 1.00 97.44 97 ASP A O 1
ATOM 793 N N . LYS A 1 98 ? -1.973 -3.407 -3.323 1.00 97.75 98 LYS A N 1
ATOM 794 C CA . LYS A 1 98 ? -2.858 -4.486 -2.849 1.00 97.75 98 LYS A CA 1
ATOM 795 C C . LYS A 1 98 ? -2.633 -4.804 -1.370 1.00 97.75 98 LYS A C 1
ATOM 797 O O . LYS A 1 98 ? -3.603 -5.017 -0.640 1.00 97.75 98 LYS A O 1
ATOM 802 N N . ILE A 1 99 ? -1.379 -4.854 -0.917 1.00 97.00 99 ILE A N 1
ATOM 803 C CA . ILE A 1 99 ? -1.046 -5.098 0.495 1.00 97.00 99 ILE A CA 1
ATOM 804 C C . ILE A 1 99 ? -1.534 -3.935 1.363 1.00 9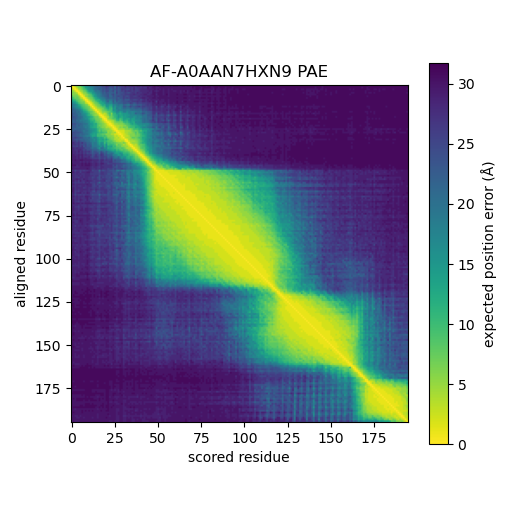7.00 99 ILE A C 1
A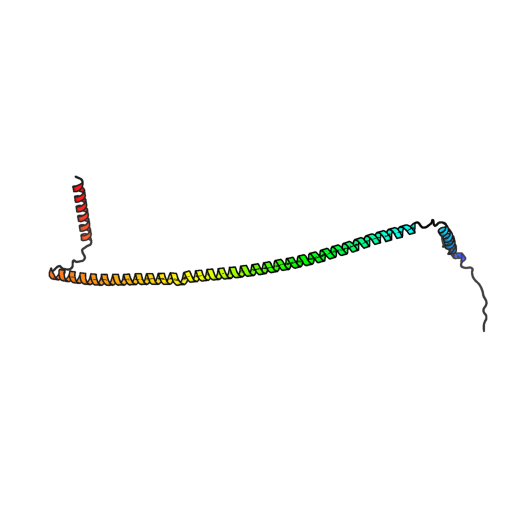TOM 806 O O . ILE A 1 99 ? -2.199 -4.169 2.371 1.00 97.00 99 ILE A O 1
ATOM 810 N N . VAL A 1 100 ? -1.258 -2.694 0.958 1.00 97.62 100 VAL A N 1
ATOM 811 C CA . VAL A 1 100 ? -1.683 -1.485 1.676 1.00 97.62 100 VAL A CA 1
ATOM 812 C C . VAL A 1 100 ? -3.207 -1.409 1.768 1.00 97.62 100 VAL A C 1
ATOM 814 O O . VAL A 1 100 ? -3.731 -1.138 2.847 1.00 97.62 100 VAL A O 1
ATOM 817 N N . SER A 1 101 ? -3.929 -1.718 0.687 1.00 97.38 101 SER A N 1
ATOM 818 C CA . SER A 1 101 ? -5.395 -1.778 0.701 1.00 97.38 101 SER A CA 1
ATOM 819 C C . SER A 1 101 ? -5.904 -2.805 1.710 1.00 97.38 101 SER A C 1
ATOM 821 O O . SER A 1 101 ? -6.722 -2.469 2.560 1.00 97.38 101 SER A O 1
ATOM 823 N N . ARG A 1 102 ? -5.367 -4.034 1.691 1.00 96.50 102 ARG A N 1
ATOM 824 C CA . ARG A 1 102 ? -5.753 -5.076 2.658 1.00 96.50 102 ARG A CA 1
ATOM 825 C C . ARG A 1 102 ? -5.471 -4.654 4.095 1.00 96.50 102 ARG A C 1
ATOM 827 O O . ARG A 1 102 ? -6.304 -4.870 4.968 1.00 96.50 102 ARG A O 1
ATOM 834 N N . LEU A 1 103 ? -4.315 -4.042 4.351 1.00 96.38 103 LEU A N 1
ATOM 835 C CA . LEU A 1 103 ? -3.967 -3.540 5.680 1.00 96.38 103 LEU A CA 1
ATOM 836 C C . LEU A 1 103 ? -4.944 -2.454 6.138 1.00 96.38 103 LEU A C 1
ATOM 838 O O . LEU A 1 103 ? -5.427 -2.502 7.269 1.00 96.38 103 LEU A O 1
ATOM 842 N N . LYS A 1 104 ? -5.301 -1.521 5.254 1.00 97.00 104 LYS A N 1
ATOM 843 C CA . LYS A 1 104 ? -6.305 -0.491 5.533 1.00 97.00 104 LYS A CA 1
ATOM 844 C C . LYS A 1 104 ? -7.668 -1.104 5.873 1.00 97.00 104 LYS A C 1
ATOM 846 O O . LYS A 1 104 ? -8.281 -0.696 6.860 1.00 97.00 104 LYS A O 1
ATOM 851 N N . ASP A 1 105 ? -8.107 -2.110 5.123 1.00 96.19 105 ASP A N 1
ATOM 852 C CA . ASP A 1 105 ? -9.362 -2.822 5.389 1.00 96.19 105 ASP A CA 1
ATOM 853 C C . ASP A 1 105 ? -9.309 -3.544 6.744 1.00 96.19 105 ASP A C 1
ATOM 855 O O . ASP A 1 105 ? -10.217 -3.429 7.561 1.00 96.19 105 ASP A O 1
ATOM 859 N N . THR A 1 106 ? -8.202 -4.224 7.063 1.00 95.88 106 THR A N 1
ATOM 860 C CA . THR A 1 106 ? -8.049 -4.860 8.383 1.00 95.88 106 THR A CA 1
ATOM 861 C C . THR A 1 106 ? -8.054 -3.845 9.525 1.00 95.88 106 THR A C 1
ATOM 863 O O . THR A 1 106 ? -8.684 -4.086 10.550 1.00 95.88 106 THR A O 1
ATOM 866 N N . MET A 1 107 ? -7.404 -2.692 9.356 1.00 93.94 107 MET A N 1
ATOM 867 C CA . MET A 1 107 ? -7.345 -1.653 10.382 1.00 93.94 107 MET A CA 1
ATOM 868 C C . MET A 1 107 ? -8.709 -0.998 10.605 1.00 93.94 107 MET A C 1
ATOM 870 O O . MET A 1 107 ? -9.103 -0.788 11.749 1.00 93.94 107 MET A O 1
ATOM 874 N N . THR A 1 108 ? -9.447 -0.713 9.532 1.00 94.12 108 THR A N 1
ATOM 875 C CA . THR A 1 108 ? -10.813 -0.175 9.627 1.00 94.12 108 THR A CA 1
ATOM 876 C C . THR A 1 108 ? -11.754 -1.166 10.309 1.00 94.12 108 THR A C 1
ATOM 878 O O . THR A 1 108 ? -12.419 -0.780 11.268 1.00 94.12 108 THR A O 1
ATOM 881 N N . ASN A 1 109 ? -11.704 -2.449 9.936 1.00 92.94 109 ASN A N 1
ATOM 882 C CA . ASN A 1 109 ? -12.463 -3.510 10.606 1.00 92.94 109 ASN A CA 1
ATOM 883 C C . ASN A 1 109 ? -12.107 -3.635 12.097 1.00 92.94 109 ASN A C 1
ATOM 885 O O . ASN A 1 109 ? -12.988 -3.797 12.937 1.00 92.94 109 ASN A O 1
ATOM 889 N N . LEU A 1 110 ? -10.822 -3.545 12.463 1.00 91.94 110 LEU A N 1
ATOM 890 C CA . LEU A 1 110 ? -10.392 -3.590 13.866 1.00 91.94 110 LEU A CA 1
ATOM 891 C C . LEU A 1 110 ? -10.899 -2.386 14.667 1.00 91.94 110 LEU A C 1
ATOM 893 O O . LEU A 1 110 ? -11.340 -2.555 15.804 1.00 91.94 110 LEU A O 1
ATOM 897 N N . ILE A 1 111 ? -10.858 -1.186 14.085 1.00 89.75 111 ILE A N 1
ATOM 898 C CA . ILE A 1 111 ? -11.384 0.034 14.711 1.00 89.75 111 ILE A CA 1
ATOM 899 C C . ILE A 1 111 ? -12.898 -0.080 14.912 1.00 89.75 111 ILE A C 1
ATOM 901 O O . ILE A 1 111 ? -13.404 0.252 15.985 1.00 89.75 111 ILE A O 1
ATOM 905 N N . GLU A 1 112 ? -13.621 -0.570 13.906 1.00 86.81 112 GLU A N 1
ATOM 906 C CA . GLU A 1 112 ? -15.065 -0.780 13.981 1.00 86.81 112 GLU A CA 1
ATOM 907 C C . GLU A 1 112 ? -15.427 -1.830 15.038 1.00 86.81 112 GLU A C 1
ATOM 909 O O . GLU A 1 112 ? -16.248 -1.562 15.915 1.00 86.81 112 GLU A O 1
ATOM 914 N N . ASN A 1 113 ? -14.735 -2.971 15.048 1.00 82.38 113 ASN A N 1
ATOM 915 C CA . ASN A 1 113 ? -14.909 -4.001 16.070 1.00 82.38 113 ASN A CA 1
ATOM 916 C C . ASN A 1 113 ? -14.626 -3.460 17.473 1.00 82.38 113 ASN A C 1
ATOM 918 O O . ASN A 1 113 ? -15.398 -3.702 18.396 1.00 82.38 113 ASN A O 1
ATOM 922 N N . GLN A 1 114 ? -13.557 -2.680 17.652 1.00 81.31 114 GLN A N 1
ATOM 923 C CA . GLN A 1 114 ? -13.246 -2.074 18.945 1.00 81.31 114 GLN A CA 1
ATOM 924 C C . GLN A 1 114 ? -14.327 -1.082 19.389 1.00 81.31 114 GLN A C 1
ATOM 926 O O . GLN A 1 114 ? -14.651 -1.019 20.576 1.00 81.31 114 GLN A O 1
ATOM 931 N N . LYS A 1 115 ? -14.888 -0.305 18.456 1.00 78.38 115 LYS A N 1
ATOM 932 C CA . LYS A 1 115 ? -16.002 0.603 18.738 1.00 78.38 115 LYS A CA 1
ATOM 933 C C . LYS A 1 115 ? -17.244 -0.178 19.165 1.00 78.38 115 LYS A C 1
ATOM 935 O O . LYS A 1 115 ? -17.836 0.174 20.179 1.00 78.38 115 LYS A O 1
ATOM 940 N N . ASN A 1 116 ? -17.583 -1.251 18.455 1.00 74.62 116 ASN A N 1
ATOM 941 C CA . ASN A 1 116 ? -18.748 -2.085 18.753 1.00 74.62 116 ASN A CA 1
ATOM 942 C C . ASN A 1 116 ? -18.615 -2.792 20.113 1.00 74.62 116 ASN A C 1
ATOM 944 O O . ASN A 1 116 ? -19.539 -2.729 20.920 1.00 74.62 116 ASN A O 1
ATOM 948 N N . ILE A 1 117 ? -17.438 -3.352 20.422 1.00 71.94 117 ILE A N 1
ATOM 949 C CA . ILE A 1 117 ? -17.144 -3.990 21.720 1.00 71.94 117 ILE A CA 1
ATOM 950 C C . ILE A 1 117 ? -17.247 -2.987 22.879 1.00 71.94 117 ILE A C 1
ATOM 952 O O . ILE A 1 117 ? -17.736 -3.321 23.954 1.00 71.94 117 ILE A O 1
ATOM 956 N N . LYS A 1 118 ? -16.785 -1.745 22.686 1.00 64.88 118 LYS A N 1
ATOM 957 C CA . LYS A 1 118 ? -16.835 -0.717 23.737 1.00 64.88 118 LYS A CA 1
ATOM 958 C C . LYS A 1 118 ? -18.231 -0.139 23.968 1.00 64.88 118 LYS A C 1
ATOM 960 O O . LYS A 1 118 ? -18.468 0.357 25.064 1.00 64.88 118 LYS A O 1
ATOM 965 N N . LEU A 1 119 ? -19.109 -0.136 22.963 1.00 60.50 119 LEU A N 1
ATOM 966 C CA . LEU A 1 119 ? -20.404 0.547 23.048 1.00 60.50 119 LEU A CA 1
ATOM 967 C C . LEU A 1 119 ? -21.567 -0.365 23.452 1.00 60.50 119 LEU A C 1
ATOM 969 O O . LEU A 1 119 ? -22.450 0.114 24.149 1.00 60.50 119 LEU A O 1
ATOM 973 N N . GLY A 1 120 ? -21.588 -1.626 23.009 1.00 63.59 120 GLY A N 1
ATOM 974 C CA . GLY A 1 120 ? -22.739 -2.515 23.216 1.00 63.59 120 GLY A CA 1
ATOM 975 C C . GLY A 1 120 ? -22.670 -3.277 24.535 1.00 63.59 120 GLY A C 1
ATOM 976 O O . GLY A 1 120 ? -23.373 -2.971 25.491 1.00 63.59 120 GLY A O 1
ATOM 977 N N . ASP A 1 121 ? -21.765 -4.248 24.620 1.00 65.75 121 ASP A N 1
ATOM 978 C CA . ASP A 1 121 ? -21.881 -5.286 25.650 1.00 65.75 121 ASP A CA 1
ATOM 979 C C . ASP A 1 121 ? -21.503 -4.808 27.057 1.00 65.75 121 ASP A C 1
ATOM 981 O O . ASP A 1 121 ? -22.088 -5.240 28.049 1.00 65.75 121 ASP A O 1
ATOM 985 N N . HIS A 1 122 ? -20.535 -3.894 27.168 1.00 66.50 122 HIS A N 1
ATOM 986 C CA . HIS A 1 122 ? -20.027 -3.475 28.475 1.00 66.50 122 HIS A CA 1
ATOM 987 C C . HIS A 1 122 ? -20.923 -2.434 29.162 1.00 66.50 122 HIS A C 1
ATOM 989 O O . HIS A 1 122 ? -20.989 -2.402 30.393 1.00 66.50 122 HIS A O 1
ATOM 995 N N . TYR A 1 123 ? -21.600 -1.582 28.387 1.00 71.62 123 TYR A N 1
ATOM 996 C CA . TYR A 1 123 ? -22.539 -0.601 28.932 1.00 71.62 123 TYR A CA 1
ATOM 997 C C . TYR A 1 123 ? -23.855 -1.263 29.323 1.00 71.62 123 TYR A C 1
ATOM 999 O O . TYR A 1 123 ? -24.332 -1.016 30.428 1.00 71.62 123 TYR A O 1
ATOM 1007 N N . ASP A 1 124 ? -24.387 -2.151 28.483 1.00 76.00 124 ASP A N 1
ATOM 1008 C CA . ASP A 1 124 ? -25.647 -2.836 28.772 1.00 76.00 124 ASP A CA 1
ATOM 1009 C C . ASP A 1 124 ? -25.523 -3.754 29.996 1.00 76.00 124 ASP A C 1
ATOM 1011 O O . ASP A 1 124 ? -26.380 -3.717 30.880 1.00 76.00 124 ASP A O 1
ATOM 1015 N N . GLN A 1 125 ? -24.415 -4.496 30.130 1.00 79.44 125 GLN A N 1
ATOM 1016 C CA . GLN A 1 125 ? -24.158 -5.299 31.334 1.00 79.44 125 GLN A CA 1
ATOM 1017 C C . GLN A 1 125 ? -24.010 -4.439 32.594 1.00 79.44 125 GLN A C 1
ATOM 1019 O O . GLN A 1 125 ? -24.547 -4.791 33.643 1.00 79.44 125 GLN A O 1
ATOM 1024 N N . LEU A 1 126 ? -23.312 -3.302 32.505 1.00 82.69 126 LEU A N 1
ATOM 1025 C CA . LEU A 1 126 ? -23.115 -2.410 33.648 1.00 82.69 126 LEU A CA 1
ATOM 1026 C C . LEU A 1 126 ? -24.432 -1.758 34.095 1.00 82.69 126 LEU A C 1
ATOM 1028 O O . LEU A 1 126 ? -24.683 -1.647 35.293 1.00 82.69 126 LEU A O 1
ATOM 1032 N N . ILE A 1 127 ? -25.271 -1.331 33.148 1.00 84.00 127 ILE A N 1
ATOM 1033 C CA . ILE A 1 127 ? -26.596 -0.766 33.436 1.00 84.00 127 ILE A CA 1
ATOM 1034 C C . ILE A 1 127 ? -27.473 -1.828 34.100 1.00 84.00 127 ILE A C 1
ATOM 1036 O O . ILE A 1 127 ? -28.039 -1.574 35.161 1.00 84.00 127 ILE A O 1
ATOM 1040 N N . GLN A 1 128 ? -27.505 -3.041 33.547 1.00 87.19 128 GLN A N 1
ATOM 1041 C CA . GLN A 1 128 ? -28.293 -4.139 34.098 1.00 87.19 128 GLN A CA 1
ATOM 1042 C C . GLN A 1 128 ? -27.845 -4.533 35.516 1.00 87.19 128 GLN A C 1
ATOM 1044 O O . GLN A 1 128 ? -28.678 -4.779 36.390 1.00 87.19 128 GLN A O 1
ATOM 1049 N N . GLU A 1 129 ? -26.537 -4.559 35.786 1.00 90.00 129 GLU A N 1
ATOM 1050 C CA . GLU A 1 129 ? -26.009 -4.814 37.130 1.00 90.00 129 GLU A CA 1
ATOM 1051 C C . GLU A 1 129 ? -26.445 -3.726 38.124 1.00 90.00 129 GLU A C 1
ATOM 1053 O O . GLU A 1 129 ? -26.826 -4.024 39.260 1.00 90.00 129 GLU A O 1
ATOM 1058 N N . LYS A 1 130 ? -26.426 -2.458 37.698 1.00 90.06 130 LYS A N 1
ATOM 1059 C CA . LYS A 1 130 ? -26.853 -1.326 38.528 1.00 90.06 130 LYS A CA 1
ATOM 1060 C C . LYS A 1 130 ? -28.347 -1.360 38.819 1.00 90.06 130 LYS A C 1
ATOM 1062 O O . LYS A 1 130 ? -28.726 -1.127 39.965 1.00 90.06 130 LYS A O 1
ATOM 1067 N N . ASP A 1 131 ? -29.167 -1.705 37.836 1.00 93.00 131 ASP A N 1
ATOM 1068 C CA . ASP A 1 131 ? -30.612 -1.844 38.019 1.00 93.00 131 ASP A CA 1
ATOM 1069 C C . ASP A 1 131 ? -30.948 -2.966 39.011 1.00 93.00 131 ASP A C 1
ATOM 1071 O O . ASP A 1 131 ? -31.779 -2.773 39.902 1.00 93.00 131 ASP A O 1
ATOM 1075 N N . ASN A 1 132 ? -30.237 -4.097 38.948 1.00 92.88 132 ASN A N 1
ATOM 1076 C CA . ASN A 1 132 ? -30.384 -5.178 39.927 1.00 92.88 132 ASN A CA 1
ATOM 1077 C C . ASN A 1 132 ? -29.984 -4.730 41.345 1.00 92.88 132 ASN A C 1
ATOM 1079 O O . ASN A 1 132 ? -30.715 -4.987 42.300 1.00 92.88 132 ASN A O 1
ATOM 1083 N N . GLN A 1 133 ? -28.869 -4.001 41.491 1.00 94.38 133 GLN A N 1
ATOM 1084 C CA . GLN A 1 133 ? -28.445 -3.441 42.786 1.00 94.38 133 GLN A CA 1
ATOM 1085 C C . GLN A 1 133 ? -29.489 -2.471 43.361 1.00 94.38 133 GLN A C 1
ATOM 1087 O O . GLN A 1 133 ? -29.754 -2.476 44.564 1.00 94.38 133 GLN A O 1
ATOM 1092 N N . ILE A 1 134 ? -30.093 -1.633 42.513 1.00 95.50 134 ILE A N 1
ATOM 1093 C CA . ILE A 1 134 ? -31.158 -0.709 42.918 1.00 95.50 134 ILE A CA 1
ATOM 1094 C C . ILE A 1 134 ? -32.387 -1.489 43.390 1.00 95.50 134 ILE A C 1
ATOM 1096 O O . ILE A 1 134 ? -32.968 -1.144 44.421 1.00 95.50 134 ILE A O 1
ATOM 1100 N N . LEU A 1 135 ? -32.769 -2.543 42.668 1.00 96.62 135 LEU A N 1
ATOM 1101 C CA . LEU A 1 135 ? -33.922 -3.367 43.012 1.00 96.62 135 LEU A CA 1
ATOM 1102 C C . LEU A 1 135 ? -33.745 -4.058 44.374 1.00 96.62 135 LEU A C 1
ATOM 1104 O O . LEU A 1 135 ? -34.649 -3.989 45.209 1.00 96.62 135 LEU A O 1
ATOM 1108 N N . ASP A 1 136 ? -32.570 -4.632 44.640 1.00 96.06 136 ASP A N 1
ATOM 1109 C CA . ASP A 1 136 ? -32.244 -5.244 45.936 1.00 96.06 136 ASP A CA 1
ATOM 1110 C C . ASP A 1 136 ? -32.319 -4.230 47.085 1.00 96.06 136 ASP A C 1
ATOM 1112 O O . ASP A 1 136 ? -32.903 -4.508 48.136 1.00 96.06 136 ASP A O 1
ATOM 1116 N N . LEU A 1 137 ? -31.794 -3.017 46.882 1.00 96.62 137 LEU A N 1
ATOM 1117 C CA . LEU A 1 137 ? -31.871 -1.942 47.876 1.00 96.62 137 LEU A CA 1
ATOM 1118 C C . LEU A 1 137 ? -33.316 -1.507 48.149 1.00 96.62 137 LEU A C 1
ATOM 1120 O O . LEU A 1 137 ? -33.661 -1.206 49.295 1.00 96.62 137 LEU A O 1
ATOM 1124 N N . ILE A 1 138 ? -34.172 -1.480 47.124 1.00 96.88 138 ILE A N 1
ATOM 1125 C CA . ILE A 1 138 ? -35.603 -1.189 47.282 1.00 96.88 138 ILE A CA 1
ATOM 1126 C C . ILE A 1 138 ? -36.268 -2.278 48.124 1.00 96.88 138 ILE A C 1
ATOM 1128 O O . ILE A 1 138 ? -36.975 -1.946 49.079 1.00 96.88 138 ILE A O 1
ATOM 1132 N N . PHE A 1 139 ? -36.012 -3.555 47.829 1.00 97.00 139 PHE A N 1
ATOM 1133 C CA . PHE A 1 139 ? -36.545 -4.665 48.619 1.00 97.00 139 PHE A CA 1
ATOM 1134 C C . PHE A 1 139 ? -36.078 -4.610 50.072 1.00 97.00 139 PHE A C 1
ATOM 1136 O O . PHE A 1 139 ? -36.900 -4.692 50.985 1.00 97.00 139 PHE A O 1
ATOM 1143 N N . GLN A 1 140 ? -34.782 -4.401 50.302 1.00 96.62 140 GLN A N 1
ATOM 1144 C CA . GLN A 1 140 ? -34.224 -4.300 51.647 1.00 96.62 140 GLN A CA 1
ATOM 1145 C C . GLN A 1 140 ? -34.834 -3.127 52.425 1.00 96.62 140 GLN A C 1
ATOM 1147 O O . GLN A 1 140 ? -35.202 -3.277 53.591 1.00 96.62 140 GLN A O 1
ATOM 1152 N N . LYS A 1 141 ? -34.989 -1.965 51.779 1.00 97.12 141 LYS A N 1
ATOM 1153 C CA . LYS A 1 141 ? -35.648 -0.800 52.379 1.00 97.12 141 LYS A CA 1
ATOM 1154 C C . LYS A 1 141 ? -37.101 -1.107 52.732 1.00 97.12 141 LYS A C 1
ATOM 1156 O O . LYS A 1 141 ? -37.536 -0.755 53.824 1.00 97.12 141 LYS A O 1
ATOM 1161 N N . GLN A 1 142 ? -37.844 -1.747 51.833 1.00 96.38 142 GLN A N 1
ATOM 1162 C CA . GLN A 1 142 ? -39.251 -2.072 52.056 1.00 96.38 142 GLN A CA 1
ATOM 1163 C C . GLN A 1 142 ? -39.419 -3.053 53.220 1.00 96.38 142 GLN A C 1
ATOM 1165 O O . GLN A 1 142 ? -40.271 -2.846 54.082 1.00 96.38 142 GLN A O 1
ATOM 1170 N N . TYR A 1 143 ? -38.560 -4.069 53.283 1.00 97.06 143 TYR A N 1
ATOM 1171 C CA . TYR A 1 143 ? -38.523 -5.024 54.384 1.00 97.06 143 TYR A CA 1
ATOM 1172 C C . TYR A 1 143 ? -38.237 -4.330 55.722 1.00 97.06 143 TYR A C 1
ATOM 1174 O O . TYR A 1 143 ? -38.990 -4.493 56.678 1.00 97.06 143 TYR A O 1
ATOM 1182 N N . LEU A 1 144 ? -37.206 -3.479 55.772 1.00 96.06 144 LEU A N 1
ATOM 1183 C CA . LEU A 1 144 ? -36.867 -2.714 56.974 1.00 96.06 144 LEU A CA 1
ATOM 1184 C C . LEU A 1 144 ? -37.994 -1.777 57.413 1.00 96.06 144 LEU A C 1
ATOM 1186 O O . LEU A 1 144 ? -38.176 -1.573 58.610 1.00 96.06 144 LEU A O 1
ATOM 1190 N N . LEU A 1 145 ? -38.726 -1.170 56.477 1.00 95.56 145 LEU A N 1
ATOM 1191 C CA . LEU A 1 145 ? -39.868 -0.317 56.810 1.00 95.56 145 LEU A CA 1
ATOM 1192 C C . LEU A 1 145 ? -40.996 -1.125 57.455 1.00 95.56 145 LEU A C 1
ATOM 1194 O O . LEU A 1 145 ? -41.487 -0.712 58.500 1.00 95.56 145 LEU A O 1
ATOM 1198 N N . MET A 1 146 ? -41.333 -2.282 56.885 1.00 96.75 146 ME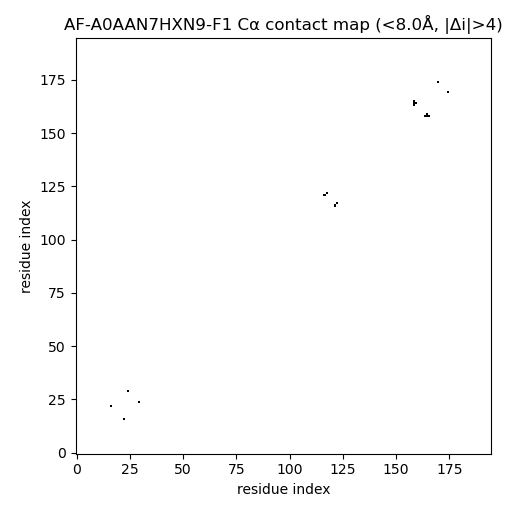T A N 1
ATOM 1199 C CA . MET A 1 146 ? -42.338 -3.196 57.432 1.00 96.75 146 MET A CA 1
ATOM 1200 C C . MET A 1 146 ? -41.944 -3.711 58.825 1.00 96.75 146 MET A C 1
ATOM 1202 O O . MET A 1 146 ? -42.759 -3.706 59.741 1.00 96.75 146 MET A O 1
ATOM 1206 N N . GLU A 1 147 ? -40.685 -4.109 59.020 1.00 94.50 147 GLU A N 1
ATOM 1207 C CA . GLU A 1 147 ? -40.203 -4.569 60.327 1.00 94.50 147 GLU A CA 1
ATOM 1208 C C . GLU A 1 147 ? -40.178 -3.431 61.360 1.00 94.50 147 GLU A C 1
ATOM 1210 O O . GLU A 1 147 ? -40.578 -3.621 62.506 1.00 94.50 147 GLU A O 1
ATOM 1215 N N . ASN A 1 148 ? -39.787 -2.215 60.960 1.00 93.31 148 ASN A N 1
ATOM 1216 C CA . ASN A 1 148 ? -39.869 -1.042 61.835 1.00 93.31 148 ASN A CA 1
ATOM 1217 C C . ASN A 1 148 ? -41.311 -0.676 62.202 1.00 93.31 148 ASN A C 1
ATOM 1219 O O . ASN A 1 148 ? -41.541 -0.173 63.300 1.00 93.31 148 ASN A O 1
ATOM 1223 N N . GLU A 1 149 ? -42.265 -0.868 61.295 1.00 94.38 149 GLU A N 1
ATOM 1224 C CA . GLU A 1 149 ? -43.685 -0.640 61.559 1.00 94.38 149 GLU A CA 1
ATOM 1225 C C . GLU A 1 149 ? -44.208 -1.649 62.585 1.00 94.38 149 GLU A C 1
ATOM 1227 O O . GLU A 1 149 ? -44.687 -1.234 63.638 1.00 94.38 149 GLU A O 1
ATOM 1232 N N . ALA A 1 150 ? -43.954 -2.943 62.378 1.00 92.06 150 ALA A N 1
ATOM 1233 C CA . ALA A 1 150 ? -44.307 -3.991 63.337 1.00 92.06 150 ALA A CA 1
ATOM 1234 C C . ALA A 1 150 ? -43.653 -3.780 64.719 1.00 92.06 150 ALA A C 1
ATOM 1236 O O . ALA A 1 150 ? -44.281 -3.980 65.760 1.00 92.06 150 ALA A O 1
ATOM 1237 N N . LEU A 1 151 ? -42.393 -3.330 64.758 1.00 91.50 151 LEU A N 1
ATOM 1238 C CA . LEU A 1 151 ? -41.708 -2.995 66.010 1.00 91.50 151 LEU A CA 1
ATOM 1239 C C . LEU A 1 151 ? -42.318 -1.772 66.700 1.00 91.50 151 LEU A C 1
ATOM 1241 O O . LEU A 1 151 ? -42.417 -1.759 67.927 1.00 91.50 151 LEU A O 1
ATOM 1245 N N . LYS A 1 152 ? -42.725 -0.745 65.943 1.00 90.19 152 LYS A N 1
ATOM 1246 C CA . LYS A 1 152 ? -43.425 0.421 66.500 1.00 90.19 152 LYS A CA 1
ATOM 1247 C C . LYS A 1 152 ? -44.772 0.027 67.086 1.00 90.19 152 LYS A C 1
ATOM 1249 O O . LYS A 1 152 ? -45.073 0.477 68.185 1.00 90.19 152 LYS A O 1
ATOM 1254 N N . GLU A 1 153 ? -45.536 -0.810 66.390 1.00 88.94 153 GLU A N 1
ATOM 1255 C CA . GLU A 1 153 ? -46.815 -1.340 66.871 1.00 88.94 153 GLU A CA 1
ATOM 1256 C C . GLU A 1 153 ? -46.621 -2.141 68.163 1.00 88.94 153 GLU A C 1
ATOM 1258 O O . GLU A 1 153 ? -47.225 -1.817 69.181 1.00 88.94 153 GLU A O 1
ATOM 1263 N N . SER A 1 154 ? -45.681 -3.092 68.183 1.00 86.50 154 SER A N 1
ATOM 1264 C CA . SER A 1 154 ? -45.365 -3.875 69.385 1.00 86.50 154 SER A CA 1
ATOM 1265 C C . SER A 1 154 ? -44.887 -2.999 70.551 1.00 86.50 154 SER A C 1
ATOM 1267 O O . SER A 1 154 ? -45.287 -3.191 71.700 1.00 86.50 154 SER A O 1
ATOM 1269 N N . GLN A 1 155 ? -44.049 -1.996 70.279 1.00 82.88 155 GLN A N 1
ATOM 1270 C CA . GLN A 1 155 ? -43.597 -1.061 71.305 1.00 82.88 155 GLN A CA 1
ATOM 1271 C C . GLN A 1 155 ? -44.737 -0.171 71.810 1.00 82.88 155 GLN A C 1
ATOM 1273 O O . GLN A 1 155 ? -44.768 0.158 72.997 1.00 82.88 155 GLN A O 1
ATOM 1278 N N . GLN A 1 156 ? -45.671 0.212 70.940 1.00 82.31 156 GLN A N 1
ATOM 1279 C CA . GLN A 1 156 ? -46.862 0.959 71.318 1.00 82.31 156 GLN A CA 1
ATOM 1280 C C . GLN A 1 156 ? -47.795 0.114 72.193 1.00 82.31 156 GLN A C 1
ATOM 1282 O O . GLN A 1 156 ? -48.202 0.601 73.243 1.00 82.31 156 GLN A O 1
ATOM 1287 N N . GLU A 1 157 ? -48.040 -1.153 71.850 1.00 82.88 157 GLU A N 1
ATOM 1288 C CA . GLU A 1 157 ? -48.819 -2.086 72.679 1.00 82.88 157 GLU A CA 1
ATOM 1289 C C . GLU A 1 157 ? -48.212 -2.257 74.078 1.00 82.88 157 GLU A C 1
ATOM 1291 O O . GLU A 1 157 ? -48.916 -2.194 75.087 1.00 82.88 157 GLU A O 1
ATOM 1296 N N . ILE A 1 158 ? -46.886 -2.417 74.166 1.00 79.25 158 ILE A N 1
ATOM 1297 C CA . ILE A 1 158 ? -46.176 -2.502 75.450 1.00 79.25 158 ILE A CA 1
ATOM 1298 C C . ILE A 1 158 ? -46.328 -1.194 76.236 1.00 79.25 158 ILE A C 1
ATOM 1300 O O . ILE A 1 158 ? -46.587 -1.216 77.441 1.00 79.25 158 ILE A O 1
ATOM 1304 N N . ASN A 1 159 ? -46.175 -0.048 75.573 1.00 78.56 159 ASN A N 1
ATOM 1305 C CA . ASN A 1 159 ? -46.318 1.254 76.217 1.00 78.56 159 ASN A CA 1
ATOM 1306 C C . ASN A 1 159 ? -47.743 1.476 76.745 1.00 78.56 159 ASN A C 1
ATOM 1308 O O . ASN A 1 159 ? -47.898 1.948 77.870 1.00 78.56 159 ASN A O 1
ATOM 1312 N N . GLU A 1 160 ? -48.770 1.091 75.985 1.00 77.62 160 GLU A N 1
ATOM 1313 C CA . GLU A 1 160 ? -50.172 1.143 76.411 1.00 77.62 160 GLU A CA 1
ATOM 1314 C C . GLU A 1 160 ? -50.443 0.190 77.587 1.00 77.62 160 GLU A C 1
ATOM 1316 O O . GLU A 1 160 ? -51.057 0.600 78.573 1.00 77.62 160 GLU A O 1
ATOM 1321 N N . TYR A 1 161 ? -49.908 -1.036 77.552 1.00 76.75 161 TYR A N 1
ATOM 1322 C CA . TYR A 1 161 ? -50.062 -2.029 78.623 1.00 76.75 161 TYR A CA 1
ATOM 1323 C C . TYR A 1 161 ? -49.444 -1.584 79.960 1.00 76.75 161 TYR A C 1
ATOM 1325 O O . TYR A 1 161 ? -50.026 -1.809 81.022 1.00 76.75 161 TYR A O 1
ATOM 1333 N N . TYR A 1 162 ? -48.281 -0.927 79.932 1.00 74.38 162 TYR A N 1
ATOM 1334 C CA . TYR A 1 162 ? -47.600 -0.432 81.137 1.00 74.38 162 TYR A CA 1
ATOM 1335 C C . TYR A 1 162 ? -47.926 1.032 81.486 1.00 74.38 162 TYR A C 1
ATOM 1337 O O . TYR A 1 162 ? -47.363 1.566 82.444 1.00 74.38 162 TYR A O 1
ATOM 1345 N N . GLY A 1 163 ? -48.808 1.703 80.734 1.00 67.19 163 GLY A N 1
ATOM 1346 C CA . GLY A 1 163 ? -49.122 3.125 80.930 1.00 67.19 163 GLY A CA 1
ATOM 1347 C C . GLY A 1 163 ? -47.923 4.062 80.717 1.00 67.19 163 GLY A C 1
ATOM 1348 O O . GLY A 1 163 ? -47.862 5.149 81.296 1.00 67.19 163 GLY A O 1
ATOM 1349 N N . ILE A 1 164 ? -46.942 3.642 79.916 1.00 64.62 164 ILE A N 1
ATOM 1350 C CA . ILE A 1 164 ? -45.749 4.421 79.584 1.00 64.62 164 ILE A CA 1
ATOM 1351 C C . ILE A 1 164 ? -46.156 5.439 78.515 1.00 64.62 164 ILE A C 1
ATOM 1353 O O . ILE A 1 164 ? -46.305 5.092 77.345 1.00 64.62 164 ILE A O 1
ATOM 1357 N N . LEU A 1 165 ? -46.336 6.711 78.893 1.00 58.41 165 LEU A N 1
ATOM 1358 C CA . LEU A 1 165 ? -46.538 7.773 77.903 1.00 58.41 165 LEU A CA 1
ATOM 1359 C C . LEU A 1 165 ? -45.343 7.810 76.933 1.00 58.41 165 LEU A C 1
ATOM 1361 O O . LEU A 1 165 ? -44.197 7.694 77.389 1.00 58.41 165 LEU A O 1
ATOM 1365 N N . PRO A 1 166 ? -45.575 8.019 75.620 1.00 57.94 166 PRO A N 1
ATOM 1366 C CA . PRO A 1 166 ? -44.494 8.194 74.664 1.00 57.94 166 PRO A CA 1
ATOM 1367 C C . PRO A 1 166 ? -43.552 9.273 75.190 1.00 57.94 166 PRO A C 1
ATOM 1369 O O . PRO A 1 166 ? -43.969 10.380 75.534 1.00 57.94 166 PRO A O 1
ATOM 1372 N N . ARG A 1 167 ? -42.274 8.909 75.321 1.00 58.47 167 ARG A N 1
ATOM 1373 C CA . ARG A 1 167 ? -41.248 9.798 75.855 1.00 58.47 167 ARG A CA 1
ATOM 1374 C C . ARG A 1 167 ? -41.208 11.027 74.955 1.00 58.47 167 ARG A C 1
ATOM 1376 O O . ARG A 1 167 ? -40.785 10.913 73.804 1.00 58.47 167 ARG A O 1
ATOM 1383 N N . GLU A 1 168 ? -41.658 12.175 75.468 1.00 58.91 168 GLU A N 1
ATOM 1384 C CA . GLU A 1 168 ? -41.523 13.445 74.757 1.00 58.91 168 GLU A CA 1
ATOM 1385 C C . GLU A 1 168 ? -40.088 13.578 74.240 1.00 58.91 168 GLU A C 1
ATOM 1387 O O . GLU A 1 168 ? -39.164 13.119 74.930 1.00 58.91 168 GLU A O 1
ATOM 1392 N N . PRO A 1 169 ? -39.881 14.153 73.038 1.00 56.84 169 PRO A N 1
ATOM 1393 C CA . PRO A 1 169 ? -38.562 14.266 72.437 1.00 56.84 169 PRO A CA 1
ATOM 1394 C C . PRO A 1 169 ? -37.604 14.870 73.462 1.00 56.84 169 PRO A C 1
ATOM 1396 O O . PRO A 1 169 ? -37.666 16.051 73.796 1.00 56.84 169 PRO A O 1
ATOM 1399 N N . THR A 1 170 ? -36.755 14.009 74.032 1.00 57.00 170 THR A N 1
ATOM 1400 C CA . THR A 1 170 ? -35.927 14.366 75.181 1.00 57.00 170 THR A CA 1
ATOM 1401 C C . THR A 1 170 ? -35.069 15.556 74.803 1.00 57.00 170 THR A C 1
ATOM 1403 O O . THR A 1 170 ? -34.288 15.469 73.852 1.00 57.00 170 THR A O 1
ATOM 1406 N N . ASN A 1 171 ? -35.212 16.636 75.574 1.00 62.88 171 ASN A N 1
ATOM 1407 C CA . ASN A 1 171 ? -34.376 17.826 75.506 1.00 62.88 171 ASN A CA 1
ATOM 1408 C C . ASN A 1 171 ? -32.904 17.396 75.302 1.00 62.88 171 ASN A C 1
ATOM 1410 O O . ASN A 1 171 ? -32.433 16.534 76.056 1.00 62.88 171 ASN A O 1
ATOM 1414 N N . PRO A 1 172 ? -32.178 17.928 74.298 1.00 66.38 172 PRO A N 1
ATOM 1415 C CA . PRO A 1 172 ? -30.830 17.476 73.920 1.00 66.38 172 PRO A CA 1
ATOM 1416 C C . PRO A 1 172 ? -29.835 17.428 75.093 1.00 66.38 172 PRO A C 1
ATOM 1418 O O . PRO A 1 172 ? -28.878 16.652 75.076 1.00 66.38 172 PRO A O 1
ATOM 1421 N N . LEU A 1 173 ? -30.105 18.184 76.160 1.00 69.56 173 LEU A N 1
ATOM 1422 C CA . LEU A 1 173 ? -29.365 18.154 77.419 1.00 69.56 173 LEU A CA 1
ATOM 1423 C C . LEU A 1 173 ? -29.369 16.786 78.123 1.00 69.56 173 LEU A C 1
ATOM 1425 O O . LEU A 1 173 ? -28.399 16.464 78.805 1.00 69.56 173 LEU A O 1
ATOM 1429 N N . PHE A 1 174 ? -30.409 15.960 77.970 1.00 65.50 174 PHE A N 1
ATOM 1430 C CA . PHE A 1 174 ? -30.444 14.622 78.573 1.00 65.50 174 PHE A CA 1
ATOM 1431 C C . PHE A 1 174 ? -29.416 13.687 77.942 1.00 65.50 174 PHE A C 1
ATOM 1433 O O . PHE A 1 174 ? -28.668 13.049 78.676 1.00 65.50 174 PHE A O 1
ATOM 1440 N N . LYS A 1 175 ? -29.318 13.665 76.605 1.00 68.81 175 LYS A N 1
ATOM 1441 C CA . LYS A 1 175 ? -28.294 12.881 75.893 1.00 68.81 175 LYS A CA 1
ATOM 1442 C C . LYS A 1 175 ? -26.891 13.326 76.304 1.00 68.81 175 LYS A C 1
ATOM 1444 O O . LYS A 1 175 ? -26.051 12.486 76.608 1.00 68.81 175 LYS A O 1
ATOM 1449 N N . LEU A 1 176 ? -26.676 14.642 76.409 1.00 76.25 176 LEU A N 1
ATOM 1450 C CA . LEU A 1 176 ? -25.410 15.210 76.873 1.00 76.25 176 LEU A CA 1
ATOM 1451 C C . LEU A 1 176 ? -25.073 14.752 78.301 1.00 76.25 176 LEU A C 1
ATOM 1453 O O . LEU A 1 176 ? -23.965 14.284 78.551 1.00 76.25 176 LEU A O 1
ATOM 1457 N N . ARG A 1 177 ? -26.036 14.822 79.230 1.00 78.12 177 ARG A N 1
ATOM 1458 C CA . ARG A 1 177 ? -25.860 14.346 80.612 1.00 78.12 177 ARG A CA 1
ATOM 1459 C C . ARG A 1 177 ? -25.537 12.853 80.656 1.00 78.12 177 ARG A C 1
ATOM 1461 O O . ARG A 1 177 ? -24.616 12.469 81.368 1.00 78.12 177 ARG A O 1
ATOM 1468 N N . SER A 1 178 ? -26.226 12.020 79.875 1.00 75.19 178 SER A N 1
ATOM 1469 C CA . SER A 1 178 ? -25.945 10.581 79.778 1.00 75.19 178 SER A CA 1
ATOM 1470 C C . SER A 1 178 ? -24.526 10.297 79.280 1.00 75.19 178 SER A C 1
ATOM 1472 O O . SER A 1 178 ? -23.823 9.489 79.882 1.00 75.19 178 SER A O 1
ATOM 1474 N N . CYS A 1 179 ? -24.074 10.997 78.234 1.00 78.25 179 CYS A N 1
ATOM 1475 C CA . CYS A 1 179 ? -22.705 10.880 77.727 1.00 78.25 179 CYS A CA 1
ATOM 1476 C C . CYS A 1 179 ? -21.666 11.309 78.774 1.00 78.25 179 CYS A C 1
ATOM 1478 O O . CYS A 1 179 ? -20.659 10.629 78.950 1.00 78.25 179 CYS A O 1
ATOM 1480 N N . VAL A 1 180 ? -21.923 12.394 79.511 1.00 86.44 180 VAL A N 1
ATOM 1481 C CA . VAL A 1 180 ? -21.041 12.856 80.595 1.00 86.44 180 VAL A CA 1
ATOM 1482 C C . VAL A 1 180 ? -20.969 11.827 81.727 1.00 86.44 180 VAL A C 1
ATOM 1484 O O . VAL A 1 180 ? -19.875 11.506 82.183 1.00 86.44 180 VAL A O 1
ATOM 1487 N N . TYR A 1 181 ? -22.096 11.246 82.152 1.00 89.69 181 TYR A N 1
ATOM 1488 C CA . TYR A 1 181 ? -22.088 10.189 83.169 1.00 89.69 181 TYR A CA 1
ATOM 1489 C C . TYR A 1 181 ? -21.352 8.930 82.704 1.00 89.69 181 TYR A C 1
ATOM 1491 O O . TYR A 1 181 ? -20.608 8.346 83.491 1.00 89.69 181 TYR A O 1
ATOM 1499 N N . ALA A 1 182 ? -21.502 8.542 81.435 1.00 86.56 182 ALA A N 1
ATOM 1500 C CA . ALA A 1 182 ? -20.759 7.426 80.857 1.00 86.56 182 ALA A CA 1
ATOM 1501 C C . ALA A 1 182 ? -19.244 7.697 80.857 1.00 86.56 182 ALA A C 1
ATOM 1503 O O . ALA A 1 182 ? -18.470 6.848 81.293 1.00 86.56 182 ALA A O 1
ATOM 1504 N N . LEU A 1 183 ? -18.820 8.903 80.464 1.00 87.44 183 LEU A N 1
ATOM 1505 C CA . LEU A 1 183 ? -17.413 9.316 80.515 1.00 87.44 183 LEU A CA 1
ATOM 1506 C C . LEU A 1 183 ? -16.857 9.296 81.944 1.00 87.44 183 LEU A C 1
ATOM 1508 O O . LEU A 1 183 ? -15.765 8.776 82.166 1.00 87.44 183 LEU A O 1
ATOM 1512 N N . ILE A 1 184 ? -17.614 9.797 82.925 1.00 88.75 184 ILE A N 1
ATOM 1513 C CA . ILE A 1 184 ? -17.220 9.763 84.341 1.00 88.75 184 ILE A CA 1
ATOM 1514 C C . ILE A 1 184 ? -17.100 8.316 84.841 1.00 88.75 184 ILE A C 1
ATOM 1516 O O . ILE A 1 184 ? -16.158 7.994 85.566 1.00 88.75 184 ILE A O 1
ATOM 1520 N N . ALA A 1 185 ? -18.027 7.432 84.464 1.00 86.69 185 ALA A N 1
ATOM 1521 C CA . ALA A 1 185 ? -17.982 6.021 84.842 1.00 86.69 185 ALA A CA 1
ATOM 1522 C C . ALA A 1 185 ? -16.748 5.316 84.257 1.00 86.69 185 ALA A C 1
ATOM 1524 O O . ALA A 1 185 ? -16.045 4.615 84.984 1.00 86.69 185 ALA A O 1
ATOM 1525 N N . VAL A 1 186 ? -16.434 5.571 82.983 1.00 86.31 186 VAL A N 1
ATOM 1526 C CA . VAL A 1 186 ? -15.230 5.054 82.316 1.00 86.31 186 VAL A CA 1
ATOM 1527 C C . VAL A 1 186 ? -13.962 5.589 82.982 1.00 86.31 186 VAL A C 1
ATOM 1529 O O . VAL A 1 186 ? -13.067 4.811 83.296 1.00 86.31 186 VAL A O 1
ATOM 1532 N N . GLN A 1 187 ? -13.895 6.887 83.287 1.00 84.25 187 GLN A N 1
ATOM 1533 C CA . GLN A 1 187 ? -12.752 7.471 83.997 1.00 84.25 187 GLN A CA 1
ATOM 1534 C C . GLN A 1 187 ? -12.558 6.862 85.389 1.00 84.25 187 GLN A C 1
ATOM 1536 O O . GLN A 1 187 ? -11.429 6.568 85.776 1.00 84.25 187 GLN A O 1
ATOM 1541 N N . ARG A 1 188 ? -13.641 6.633 86.142 1.00 83.25 188 ARG A N 1
ATOM 1542 C CA . ARG A 1 188 ? -13.576 5.957 87.449 1.00 83.25 188 ARG A CA 1
ATOM 1543 C C . ARG A 1 188 ? -13.115 4.508 87.322 1.00 83.25 188 ARG A C 1
ATOM 1545 O O . ARG A 1 188 ? -12.327 4.061 88.147 1.00 83.25 188 ARG A O 1
ATOM 1552 N N . PHE A 1 189 ? -13.579 3.793 86.301 1.00 84.31 189 PHE A N 1
ATOM 1553 C CA . PHE A 1 189 ? -13.176 2.414 86.038 1.00 84.31 189 PHE A CA 1
ATOM 1554 C C . PHE A 1 189 ? -11.689 2.311 85.677 1.00 84.31 189 PHE A C 1
ATOM 1556 O O . PHE A 1 189 ? -10.976 1.493 86.247 1.00 84.31 189 PHE A O 1
ATOM 1563 N N . ILE A 1 190 ? -11.200 3.191 84.798 1.00 80.69 190 ILE A N 1
ATOM 1564 C CA . ILE A 1 190 ? -9.782 3.251 84.415 1.00 80.69 190 ILE A CA 1
ATOM 1565 C C . ILE A 1 190 ? -8.908 3.582 85.627 1.00 80.69 190 ILE A C 1
ATOM 1567 O O . ILE A 1 190 ? -7.906 2.912 85.851 1.00 80.69 190 ILE A O 1
ATOM 1571 N N . ARG A 1 191 ? -9.306 4.567 86.442 1.00 80.88 191 ARG A N 1
ATOM 1572 C CA . ARG A 1 191 ? -8.540 4.984 87.626 1.00 80.88 191 ARG A CA 1
ATOM 1573 C C . ARG A 1 191 ? -8.471 3.893 88.697 1.00 80.88 191 ARG A C 1
ATOM 1575 O O . ARG A 1 191 ? -7.436 3.738 89.322 1.00 80.88 191 ARG A O 1
ATOM 1582 N N . LYS A 1 192 ? -9.546 3.115 88.867 1.00 76.94 192 LYS A N 1
ATOM 1583 C CA . LYS A 1 192 ? -9.593 1.969 89.790 1.00 76.94 192 LYS A CA 1
ATOM 1584 C C . LYS A 1 192 ? -8.717 0.790 89.337 1.00 76.94 192 LYS A C 1
ATOM 1586 O O . LYS A 1 192 ? -8.312 0.000 90.172 1.00 76.94 192 LYS A O 1
ATOM 1591 N N . ASN A 1 193 ? -8.438 0.667 88.038 1.00 67.38 193 ASN A N 1
ATOM 1592 C CA . ASN A 1 193 ? -7.592 -0.396 87.479 1.00 67.38 193 ASN A CA 1
ATOM 1593 C C . ASN A 1 193 ? -6.108 0.015 87.340 1.00 67.38 193 ASN A C 1
ATOM 1595 O O . ASN A 1 193 ? -5.335 -0.724 86.734 1.00 67.38 193 ASN A O 1
ATOM 1599 N N . GLN A 1 194 ? -5.721 1.201 87.827 1.00 64.44 194 GLN A N 1
ATOM 1600 C CA . GLN A 1 194 ? -4.340 1.711 87.822 1.00 64.44 194 GLN A CA 1
ATOM 1601 C C . GLN A 1 194 ? -3.716 1.800 89.232 1.00 64.44 194 GLN A C 1
ATOM 1603 O O . GLN A 1 194 ? -2.560 2.206 89.342 1.00 64.44 194 GLN A O 1
ATOM 1608 N N . GLU A 1 195 ? -4.461 1.423 90.277 1.00 52.53 195 GLU A N 1
ATOM 1609 C CA . GLU A 1 195 ? -3.973 1.155 91.644 1.00 52.53 195 GLU A CA 1
ATOM 1610 C C . GLU A 1 195 ? -3.825 -0.358 91.852 1.00 52.53 195 GLU A C 1
ATOM 1612 O O . GLU A 1 195 ? -2.856 -0.759 92.533 1.00 52.53 195 GLU A O 1
#

Mean predicted aligned error: 21.26 Å

Solvent-accessible surface area (backbone atoms only — not comparable to full-atom values): 11449 Å² total; per-residue (Å²): 139,80,88,85,80,88,81,90,81,95,80,70,74,77,81,65,64,85,79,46,98,63,77,80,83,48,74,67,61,52,55,61,48,51,60,54,54,66,73,65,61,69,82,76,75,62,71,60,54,55,53,53,50,51,53,50,51,52,52,51,52,52,51,50,52,52,50,51,52,50,51,49,52,53,49,56,50,52,51,50,56,49,51,54,49,52,53,50,53,50,54,51,48,55,51,48,52,53,51,52,51,54,50,50,52,52,52,51,51,51,52,51,50,51,51,50,56,64,60,49,63,59,48,53,52,52,52,52,53,50,52,51,53,52,50,52,51,51,52,53,50,52,52,54,50,52,52,52,48,54,49,50,51,53,51,48,53,52,25,63,74,70,68,50,70,80,77,67,86,71,58,70,65,56,61,52,50,52,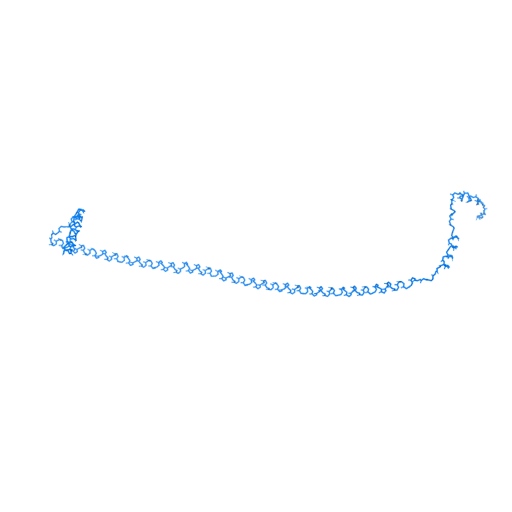52,52,52,51,52,51,52,51,52,51,52,55,57,66,74,73,114

pLDDT: mean 79.65, std 17.69, range [31.5, 98.38]